Protein AF-A0A5T2EHE0-F1 (afdb_monomer)

InterPro domains:
  IPR045691 STM0557-like [PF19528] (2-125)

Structure (mmCIF, N/CA/C/O backbone):
data_AF-A0A5T2EHE0-F1
#
_entry.id   AF-A0A5T2EHE0-F1
#
loop_
_atom_site.group_PDB
_atom_site.id
_atom_site.type_symbol
_atom_site.label_atom_id
_atom_site.label_alt_id
_atom_site.label_comp_id
_atom_site.label_asym_id
_atom_site.label_entity_id
_atom_site.label_seq_id
_atom_site.pdbx_PDB_ins_code
_atom_site.Cartn_x
_atom_site.Cartn_y
_atom_site.Cartn_z
_atom_site.occupancy
_atom_site.B_iso_or_equiv
_atom_site.auth_seq_id
_atom_site.auth_comp_id
_atom_site.auth_asym_id
_atom_site.auth_atom_id
_atom_site.pdbx_PDB_model_num
ATOM 1 N N . ALA A 1 1 ? 3.185 -4.455 -37.796 1.00 46.34 1 ALA A N 1
ATOM 2 C CA . ALA A 1 1 ? 2.581 -5.291 -36.736 1.00 46.34 1 ALA A CA 1
ATOM 3 C C . ALA A 1 1 ? 1.446 -4.561 -36.009 1.00 46.34 1 ALA A C 1
ATOM 5 O O . ALA A 1 1 ? 0.313 -4.992 -36.141 1.00 46.34 1 ALA A O 1
ATOM 6 N N . ASN A 1 2 ? 1.686 -3.421 -35.344 1.00 46.16 2 ASN A N 1
ATOM 7 C CA . ASN A 1 2 ? 0.645 -2.728 -34.555 1.00 46.16 2 ASN A CA 1
ATOM 8 C C . ASN A 1 2 ? -0.491 -2.084 -35.378 1.00 46.16 2 ASN A C 1
ATOM 10 O O . ASN A 1 2 ? -1.584 -1.894 -34.863 1.00 46.16 2 ASN A O 1
ATOM 14 N N . VAL A 1 3 ? -0.269 -1.812 -36.670 1.00 50.06 3 VAL A N 1
ATOM 15 C CA . VAL A 1 3 ? -1.290 -1.248 -37.577 1.00 50.06 3 VAL A CA 1
ATOM 16 C C . VAL A 1 3 ? -2.452 -2.219 -37.831 1.00 50.06 3 VAL A C 1
ATOM 18 O O . VAL A 1 3 ? -3.579 -1.782 -38.019 1.00 50.06 3 VAL A O 1
ATOM 21 N N . ALA A 1 4 ? -2.218 -3.534 -37.755 1.00 50.25 4 ALA A N 1
ATOM 22 C CA . ALA A 1 4 ? -3.281 -4.535 -37.883 1.00 50.25 4 ALA A CA 1
ATOM 23 C C . ALA A 1 4 ? -4.256 -4.531 -36.686 1.00 50.25 4 ALA A C 1
ATOM 25 O O . ALA A 1 4 ? -5.361 -5.052 -36.792 1.00 50.25 4 ALA A O 1
ATOM 26 N N . PHE A 1 5 ? -3.866 -3.919 -35.561 1.00 49.03 5 PHE A N 1
ATOM 27 C CA . PHE A 1 5 ? -4.673 -3.837 -34.343 1.00 49.03 5 PHE A CA 1
ATOM 28 C C . PHE A 1 5 ? -5.465 -2.527 -34.213 1.00 49.03 5 PHE A C 1
ATOM 30 O O . PHE A 1 5 ? -6.273 -2.418 -33.298 1.00 49.03 5 PHE A O 1
ATOM 37 N N . LEU A 1 6 ? -5.314 -1.573 -35.147 1.00 49.72 6 LEU A N 1
ATOM 38 C CA . LEU A 1 6 ? -6.153 -0.360 -35.228 1.00 49.72 6 LEU A CA 1
ATOM 39 C C . LEU A 1 6 ? -7.649 -0.678 -35.395 1.00 49.72 6 LEU A C 1
ATOM 41 O O . LEU A 1 6 ? -8.488 0.146 -35.054 1.00 49.72 6 LEU A O 1
ATOM 45 N N . ALA A 1 7 ? -7.972 -1.869 -35.905 1.00 53.28 7 ALA A N 1
ATOM 46 C CA . ALA A 1 7 ? -9.338 -2.351 -36.090 1.00 53.28 7 ALA A CA 1
ATOM 47 C C . ALA A 1 7 ? -9.857 -3.221 -34.923 1.00 53.28 7 ALA A C 1
ATOM 49 O O . ALA A 1 7 ? -10.986 -3.703 -34.987 1.00 53.28 7 ALA A O 1
ATOM 50 N N . SER A 1 8 ? -9.055 -3.460 -33.875 1.00 43.88 8 SER A N 1
ATOM 51 C CA . SER A 1 8 ? -9.464 -4.290 -32.734 1.00 43.88 8 SER A CA 1
ATOM 52 C C . SER A 1 8 ? -10.085 -3.428 -31.628 1.00 43.88 8 SER A C 1
ATOM 54 O O . SER A 1 8 ? -9.428 -2.494 -31.167 1.00 43.88 8 SER A O 1
ATOM 56 N N . PRO A 1 9 ? -11.301 -3.743 -31.138 1.00 45.00 9 PRO A N 1
ATOM 57 C CA . PRO A 1 9 ? -11.987 -2.946 -30.116 1.00 45.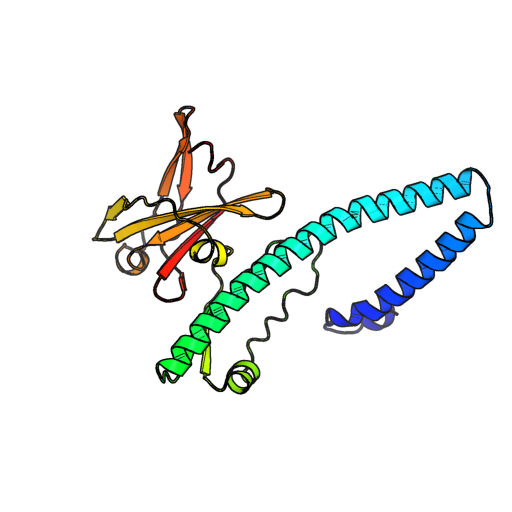00 9 PRO A CA 1
ATOM 58 C C . PRO A 1 9 ? -11.293 -2.958 -28.742 1.00 45.00 9 PRO A C 1
ATOM 60 O O . PRO A 1 9 ? -11.534 -2.072 -27.928 1.00 45.00 9 PRO A O 1
ATOM 63 N N . ALA A 1 10 ? -10.407 -3.923 -28.482 1.00 47.78 10 ALA A N 1
ATOM 64 C CA . ALA A 1 10 ? -9.516 -3.922 -27.327 1.00 47.78 10 ALA A CA 1
ATOM 65 C C . ALA A 1 10 ? -8.206 -4.644 -27.673 1.00 47.78 10 ALA A C 1
ATOM 67 O O . ALA A 1 10 ? -8.216 -5.673 -28.355 1.00 47.78 10 ALA A O 1
ATOM 68 N N . MET A 1 11 ? -7.072 -4.112 -27.213 1.00 52.66 11 MET A N 1
ATOM 69 C CA . MET A 1 11 ? -5.760 -4.737 -27.380 1.00 52.66 11 MET A CA 1
ATOM 70 C C . MET A 1 11 ? -5.285 -5.246 -26.013 1.00 52.66 11 MET A C 1
ATOM 72 O O . MET A 1 11 ? -5.068 -4.430 -25.116 1.00 52.66 11 MET A O 1
ATOM 76 N N . PRO A 1 12 ? -5.132 -6.567 -25.806 1.00 55.09 12 PRO A N 1
ATOM 77 C CA . PRO A 1 12 ? -4.588 -7.073 -24.554 1.00 55.09 12 PRO A CA 1
ATOM 78 C C . PRO A 1 12 ? -3.122 -6.645 -24.434 1.00 55.09 12 PRO A C 1
ATOM 80 O O . PRO A 1 12 ? -2.363 -6.765 -25.396 1.00 55.09 12 PRO A O 1
ATOM 83 N N . SER A 1 13 ? -2.690 -6.201 -23.251 1.00 54.53 13 SER A N 1
ATOM 84 C CA . SER A 1 13 ? -1.334 -5.669 -23.007 1.00 54.53 13 SER A CA 1
ATOM 85 C C . SER A 1 13 ? -0.209 -6.627 -23.434 1.00 54.53 13 SER A C 1
ATOM 87 O O . SER A 1 13 ? 0.886 -6.193 -23.785 1.00 54.53 13 SER A O 1
ATOM 89 N N . ARG A 1 14 ? -0.487 -7.939 -23.488 1.00 54.41 14 ARG A N 1
ATOM 90 C CA . ARG A 1 14 ? 0.440 -8.988 -23.954 1.00 54.41 14 ARG A CA 1
ATOM 91 C C . ARG A 1 14 ? 0.722 -8.951 -25.466 1.00 54.41 14 ARG A C 1
ATOM 93 O O . ARG A 1 14 ? 1.737 -9.489 -25.901 1.00 54.41 14 ARG A O 1
ATOM 100 N N . ALA A 1 15 ? -0.120 -8.298 -26.270 1.00 56.00 15 ALA A N 1
ATOM 101 C CA . ALA A 1 15 ? 0.077 -8.152 -27.716 1.00 56.00 15 ALA A CA 1
ATOM 102 C C . ALA A 1 15 ? 1.266 -7.234 -28.076 1.00 56.00 15 ALA A C 1
ATOM 104 O O . ALA A 1 15 ? 1.783 -7.295 -29.192 1.00 56.00 15 ALA A O 1
ATOM 105 N N . LEU A 1 16 ? 1.752 -6.424 -27.125 1.00 59.84 16 LEU A N 1
ATOM 106 C CA . LEU A 1 16 ? 2.915 -5.545 -27.302 1.00 59.84 16 LEU A CA 1
ATOM 107 C C . LEU A 1 16 ? 4.261 -6.293 -27.295 1.00 59.84 16 LEU A C 1
ATOM 109 O O . LEU A 1 16 ? 5.264 -5.736 -27.744 1.00 59.84 16 LEU A O 1
ATOM 113 N N . ASN A 1 17 ? 4.297 -7.563 -26.875 1.00 63.75 17 ASN A N 1
ATOM 114 C CA . ASN A 1 17 ? 5.528 -8.362 -26.847 1.00 63.75 17 ASN A CA 1
ATOM 115 C C . ASN A 1 17 ? 6.146 -8.548 -28.246 1.00 63.75 17 ASN A C 1
ATOM 117 O O . ASN A 1 17 ? 7.364 -8.513 -28.392 1.00 63.75 17 ASN A O 1
ATOM 121 N N . GLY A 1 18 ? 5.326 -8.667 -29.297 1.00 64.56 18 GLY A N 1
ATOM 122 C CA . GLY A 1 18 ? 5.831 -8.753 -30.673 1.00 64.56 18 GLY A CA 1
ATOM 123 C C . GLY A 1 18 ? 6.498 -7.455 -31.141 1.00 64.56 18 GLY A C 1
ATOM 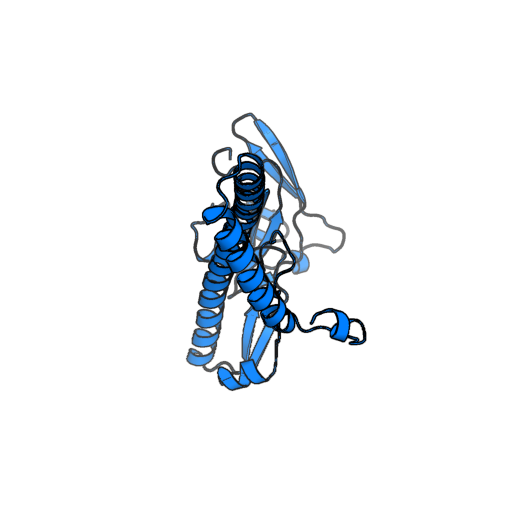124 O O . GLY A 1 18 ? 7.557 -7.484 -31.766 1.00 64.56 18 GLY A O 1
ATOM 125 N N . ALA A 1 19 ? 5.918 -6.303 -30.790 1.00 66.06 19 ALA A N 1
ATOM 126 C CA . ALA A 1 19 ? 6.502 -4.996 -31.087 1.00 66.06 19 ALA A CA 1
ATOM 127 C C . ALA A 1 19 ? 7.838 -4.791 -30.354 1.00 66.06 19 ALA A C 1
ATOM 129 O O . ALA A 1 19 ? 8.778 -4.262 -30.945 1.00 66.06 19 ALA A O 1
ATOM 130 N N . LEU A 1 20 ? 7.948 -5.278 -29.113 1.00 67.69 20 LEU A N 1
ATOM 131 C CA . LEU A 1 20 ? 9.197 -5.279 -28.351 1.00 67.69 20 LEU A CA 1
ATOM 132 C C . LEU A 1 20 ? 10.298 -6.079 -29.068 1.00 67.69 20 LEU A C 1
ATOM 134 O O . LEU A 1 20 ? 11.405 -5.572 -29.232 1.00 67.69 20 LEU A O 1
ATOM 138 N N . CYS A 1 21 ? 10.004 -7.293 -29.548 1.00 73.69 21 CYS A N 1
ATOM 139 C CA . CYS A 1 21 ? 10.980 -8.113 -30.276 1.00 73.69 21 CYS A CA 1
ATOM 140 C C . CYS A 1 21 ? 11.498 -7.418 -31.546 1.00 73.69 21 CYS A C 1
ATOM 142 O O . CYS A 1 21 ? 12.707 -7.376 -31.777 1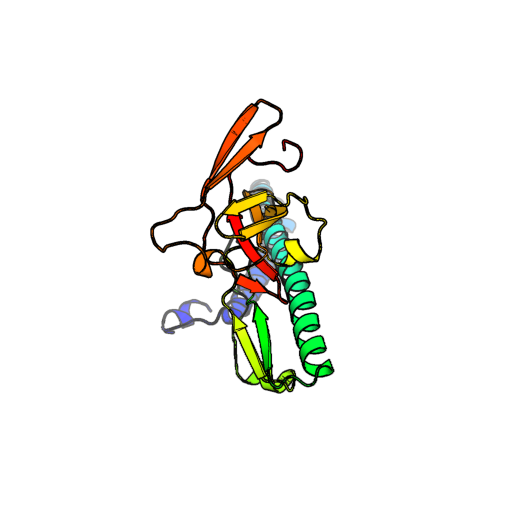.00 73.69 21 CYS A O 1
ATOM 144 N N . PHE A 1 22 ? 10.608 -6.818 -32.346 1.00 75.06 22 PHE A N 1
ATOM 145 C CA . PHE A 1 22 ? 11.011 -6.065 -33.540 1.00 75.06 22 PHE A CA 1
ATOM 146 C C . PHE A 1 22 ? 11.785 -4.785 -33.204 1.00 75.06 22 PHE A C 1
ATOM 148 O O . PHE A 1 22 ? 12.713 -4.426 -33.927 1.00 75.06 22 PHE A O 1
ATOM 155 N N . MET A 1 23 ? 11.457 -4.121 -32.094 1.00 77.25 23 MET A N 1
ATOM 156 C CA . MET A 1 23 ? 12.210 -2.966 -31.607 1.00 77.25 23 MET A CA 1
ATOM 157 C C . MET A 1 23 ? 13.636 -3.363 -31.201 1.00 77.25 23 MET A C 1
ATOM 159 O O . MET A 1 23 ? 14.582 -2.699 -31.612 1.00 77.25 23 MET A O 1
ATOM 163 N N . ILE A 1 24 ? 13.813 -4.463 -30.461 1.00 80.44 24 ILE A N 1
ATOM 164 C CA . ILE A 1 24 ? 15.141 -4.973 -30.078 1.00 80.44 24 ILE A CA 1
ATOM 165 C C . ILE A 1 24 ? 15.963 -5.338 -31.324 1.00 80.44 24 ILE A C 1
ATOM 167 O O . ILE A 1 24 ? 17.134 -4.972 -31.411 1.00 80.44 24 ILE A O 1
ATOM 171 N N . LEU A 1 25 ? 15.349 -5.988 -32.319 1.00 80.31 25 LEU A N 1
ATOM 172 C CA . LEU A 1 25 ? 15.990 -6.278 -33.609 1.00 80.31 25 LEU A CA 1
ATOM 173 C C . LEU A 1 25 ? 16.420 -4.998 -34.339 1.00 80.31 25 LEU A C 1
ATOM 175 O O . LEU A 1 25 ? 17.552 -4.902 -34.808 1.00 80.31 25 LEU A O 1
ATOM 179 N N . SER A 1 26 ? 15.552 -3.987 -34.391 1.00 79.38 26 SER A N 1
ATOM 180 C CA . SER A 1 26 ? 15.876 -2.693 -34.999 1.00 79.38 26 SER A CA 1
ATOM 181 C C . SER A 1 26 ? 17.029 -1.994 -34.275 1.00 79.38 26 SER A C 1
ATOM 183 O O . SER A 1 26 ? 17.926 -1.463 -34.927 1.00 79.38 26 SER A O 1
ATOM 185 N N . ILE A 1 27 ? 17.039 -2.014 -32.938 1.00 78.88 27 ILE A N 1
ATOM 186 C CA . ILE A 1 27 ? 18.132 -1.458 -32.128 1.00 78.88 27 ILE A CA 1
ATOM 187 C C . ILE A 1 27 ? 19.433 -2.217 -32.403 1.00 78.88 27 ILE A C 1
ATOM 189 O O . ILE A 1 27 ? 20.475 -1.586 -32.537 1.00 78.88 27 ILE A O 1
ATOM 193 N N . SER A 1 28 ? 19.386 -3.542 -32.557 1.00 81.62 28 SER A N 1
ATOM 194 C CA . SER A 1 28 ? 20.560 -4.359 -32.887 1.00 81.62 28 SER A CA 1
ATOM 195 C C . SER A 1 28 ? 21.184 -3.971 -34.235 1.00 81.62 28 SER A C 1
ATOM 197 O O . SER A 1 28 ? 22.399 -3.784 -34.316 1.00 81.62 28 SER A O 1
ATOM 199 N N . PHE A 1 29 ? 20.373 -3.750 -35.276 1.00 79.12 29 PHE A N 1
ATOM 200 C CA . PHE A 1 29 ? 20.876 -3.291 -36.578 1.00 79.12 29 PHE A CA 1
ATOM 201 C C . PHE A 1 29 ? 21.432 -1.863 -36.531 1.00 79.12 29 PHE A C 1
ATOM 203 O O . PHE A 1 29 ? 22.478 -1.591 -37.123 1.00 79.12 29 PHE A O 1
ATOM 210 N N . VAL A 1 30 ? 20.777 -0.956 -35.798 1.00 76.25 30 VAL A N 1
ATOM 211 C CA . VAL A 1 30 ? 21.270 0.417 -35.595 1.00 76.25 30 VAL A CA 1
ATOM 212 C C . VAL A 1 30 ? 22.587 0.409 -34.818 1.00 76.25 30 VAL A C 1
ATOM 214 O O . VAL A 1 30 ? 23.531 1.094 -35.209 1.00 76.25 30 VAL A O 1
ATOM 217 N N . ALA A 1 31 ? 22.689 -0.415 -33.774 1.00 74.25 31 ALA A N 1
ATOM 218 C CA . ALA A 1 31 ? 23.915 -0.622 -33.016 1.00 74.25 31 ALA A CA 1
ATOM 219 C C . ALA A 1 31 ? 25.043 -1.119 -33.928 1.00 74.25 31 ALA A C 1
ATOM 221 O O . ALA A 1 31 ? 26.112 -0.515 -33.976 1.00 74.25 31 ALA A O 1
ATOM 222 N N . HIS A 1 32 ? 24.786 -2.167 -34.713 1.00 77.94 32 HIS A N 1
ATOM 223 C CA . HIS A 1 32 ? 25.757 -2.723 -35.652 1.00 77.94 32 HIS A CA 1
ATOM 224 C C . HIS A 1 32 ? 26.226 -1.690 -36.689 1.00 77.94 32 HIS A C 1
ATOM 226 O O . HIS A 1 32 ? 27.425 -1.555 -36.937 1.00 77.94 32 HIS A O 1
ATOM 232 N N . SER A 1 33 ? 25.305 -0.905 -37.257 1.00 69.31 33 SER A N 1
ATOM 233 C CA . SER A 1 33 ? 25.649 0.164 -38.202 1.00 69.31 33 SER A CA 1
ATOM 234 C C . SER A 1 33 ? 26.467 1.288 -37.555 1.00 69.31 33 SER A C 1
ATOM 236 O O . SER A 1 33 ? 27.316 1.883 -38.222 1.00 69.31 33 SER A O 1
ATOM 238 N N . ALA A 1 34 ? 26.232 1.593 -36.276 1.00 65.94 34 ALA A N 1
ATOM 239 C CA . ALA A 1 34 ? 26.984 2.610 -35.546 1.00 65.94 34 ALA A CA 1
ATOM 240 C C . ALA A 1 34 ? 28.432 2.173 -35.262 1.00 65.94 34 ALA A C 1
ATOM 242 O O . ALA A 1 34 ? 29.344 2.990 -35.379 1.00 65.94 34 ALA A O 1
ATOM 243 N N . PHE A 1 35 ? 28.656 0.889 -34.957 1.00 69.00 35 PHE A N 1
ATOM 244 C CA . PHE A 1 35 ? 29.991 0.336 -34.683 1.00 69.00 35 PHE A CA 1
ATOM 245 C C . PHE A 1 35 ? 30.820 0.036 -35.941 1.00 69.00 35 PHE A C 1
ATOM 247 O O . PHE A 1 35 ? 32.038 -0.079 -35.851 1.00 69.00 35 PHE A O 1
ATOM 254 N N . THR A 1 36 ? 30.190 -0.091 -37.110 1.00 71.00 36 THR A N 1
ATOM 255 C CA . THR A 1 36 ? 30.881 -0.424 -38.371 1.00 71.00 36 THR A CA 1
ATOM 256 C C . THR A 1 36 ? 31.238 0.800 -39.217 1.00 71.00 36 THR A C 1
ATOM 258 O O . THR A 1 36 ? 32.195 0.749 -39.988 1.00 71.00 36 THR A O 1
ATOM 261 N N . LYS A 1 37 ? 30.523 1.927 -39.070 1.00 64.94 37 LYS A N 1
ATOM 262 C CA . LYS A 1 37 ? 30.827 3.194 -39.758 1.00 64.94 37 LYS A CA 1
ATOM 263 C C . LYS A 1 37 ? 31.265 4.271 -38.760 1.00 64.94 37 LYS A C 1
ATOM 265 O O . LYS A 1 37 ? 30.441 5.015 -38.228 1.00 64.94 37 LYS A O 1
ATOM 270 N N . PHE A 1 38 ? 32.579 4.406 -38.566 1.00 62.78 38 PHE A N 1
ATOM 271 C CA . PHE A 1 38 ? 33.202 5.419 -37.700 1.00 62.78 38 PHE A CA 1
ATOM 272 C C . PHE A 1 38 ? 33.226 6.820 -38.338 1.00 62.78 38 PHE A C 1
ATOM 274 O O . PHE A 1 38 ? 34.283 7.390 -38.598 1.00 62.78 38 PHE A O 1
ATOM 281 N N . ASN A 1 39 ? 32.053 7.403 -38.593 1.00 74.19 39 ASN A N 1
ATOM 282 C CA . ASN A 1 39 ? 31.940 8.841 -38.851 1.00 74.19 39 ASN A CA 1
ATOM 283 C C . ASN A 1 39 ? 31.495 9.557 -37.566 1.00 74.19 39 ASN A C 1
ATOM 285 O O . ASN A 1 39 ? 30.621 9.059 -36.855 1.00 74.19 39 ASN A O 1
ATOM 289 N N . LYS A 1 40 ? 32.045 10.747 -37.290 1.00 73.44 40 LYS A N 1
ATOM 290 C CA . LYS A 1 40 ? 31.731 11.566 -36.105 1.00 73.44 40 LYS A CA 1
ATOM 291 C C . LYS A 1 40 ? 30.218 11.730 -35.903 1.00 73.44 40 LYS A C 1
ATOM 293 O O . LYS A 1 40 ? 29.732 11.531 -34.798 1.00 73.44 40 LYS A O 1
ATOM 298 N N . ALA A 1 41 ? 29.463 11.996 -36.972 1.00 75.12 41 ALA A N 1
ATOM 299 C CA . ALA A 1 41 ? 28.004 12.148 -36.910 1.00 75.12 41 ALA A CA 1
ATOM 300 C C . ALA A 1 41 ? 27.260 10.871 -36.452 1.00 75.12 41 ALA A C 1
ATOM 302 O O . ALA A 1 41 ? 26.302 10.960 -35.690 1.00 75.12 41 ALA A O 1
ATOM 303 N N . SER A 1 42 ? 27.726 9.687 -36.868 1.00 71.31 42 SER A N 1
ATOM 304 C CA . SER A 1 42 ? 27.159 8.385 -36.468 1.00 71.31 42 SER A CA 1
ATOM 305 C C . SER A 1 42 ? 27.413 8.092 -34.985 1.00 71.31 42 SER A C 1
ATOM 307 O O . SER A 1 42 ? 26.533 7.620 -34.262 1.00 71.31 42 SER A O 1
ATOM 309 N N . ILE A 1 43 ? 28.604 8.451 -34.499 1.00 77.56 43 ILE A N 1
ATOM 310 C CA . ILE A 1 43 ? 28.964 8.319 -33.084 1.00 77.56 43 ILE A CA 1
ATOM 311 C C . ILE A 1 43 ? 28.082 9.238 -32.229 1.00 77.56 43 ILE A C 1
ATOM 313 O O . ILE A 1 43 ? 27.491 8.774 -31.261 1.00 77.56 43 ILE A O 1
ATOM 317 N N . TYR A 1 44 ? 27.913 10.510 -32.603 1.00 80.81 44 TYR A N 1
ATOM 318 C CA . TYR A 1 44 ? 27.044 11.415 -31.842 1.00 80.81 44 TYR A CA 1
ATOM 319 C C . TYR A 1 44 ? 25.586 10.944 -31.811 1.00 80.81 44 TYR A C 1
ATOM 321 O O . TYR A 1 44 ? 24.988 10.932 -30.740 1.00 80.81 44 TYR A O 1
ATOM 329 N N . LEU A 1 45 ? 25.030 10.508 -32.948 1.00 79.50 45 LEU A N 1
ATOM 330 C CA . LEU A 1 45 ? 23.647 10.023 -33.025 1.00 79.50 45 LEU A CA 1
ATOM 331 C C . LEU A 1 45 ? 23.421 8.749 -32.196 1.00 79.50 45 LEU A C 1
ATOM 333 O O . LEU A 1 45 ? 22.395 8.605 -31.531 1.00 79.50 45 LEU A O 1
ATOM 337 N N . SER A 1 46 ? 24.371 7.814 -32.227 1.00 75.75 46 SER A N 1
ATOM 338 C CA . SER A 1 46 ? 24.280 6.598 -31.414 1.00 75.75 46 SER A CA 1
ATOM 339 C C . SER A 1 46 ? 24.371 6.920 -29.924 1.00 75.75 46 SER A C 1
ATOM 341 O O . SER A 1 46 ? 23.507 6.490 -29.162 1.00 75.75 46 SER A O 1
ATOM 343 N N . VAL A 1 47 ? 25.337 7.746 -29.509 1.00 82.56 47 VAL A N 1
ATOM 344 C CA . VAL A 1 47 ? 25.494 8.167 -28.109 1.00 82.56 47 VAL A CA 1
ATOM 345 C C . VAL A 1 47 ? 24.243 8.877 -27.592 1.00 82.56 47 VAL A C 1
ATOM 347 O O . VAL A 1 47 ? 23.780 8.542 -26.503 1.00 82.56 47 VAL A O 1
ATOM 350 N N . THR A 1 48 ? 23.649 9.803 -28.353 1.00 81.56 48 THR A N 1
ATOM 351 C CA . THR A 1 48 ? 22.417 10.487 -27.924 1.00 81.56 48 THR A CA 1
ATOM 352 C C . THR A 1 48 ? 21.237 9.526 -27.818 1.00 81.56 48 THR A C 1
ATOM 354 O O . THR A 1 48 ? 20.509 9.571 -26.828 1.00 81.56 48 THR A O 1
ATOM 357 N N . THR A 1 49 ? 21.081 8.606 -28.773 1.00 79.00 49 THR A N 1
ATOM 358 C CA . THR A 1 49 ? 20.010 7.596 -28.751 1.00 79.00 49 THR A CA 1
ATOM 359 C C . THR A 1 49 ? 20.137 6.676 -27.536 1.00 79.00 49 THR A C 1
ATOM 361 O O . THR A 1 49 ? 19.154 6.447 -26.830 1.00 79.00 49 THR A O 1
ATOM 364 N N . TYR A 1 50 ? 21.348 6.193 -27.238 1.00 80.31 50 TYR A N 1
ATOM 365 C CA . TYR A 1 50 ? 21.592 5.388 -26.042 1.00 80.31 50 TYR A CA 1
ATOM 366 C C . TYR A 1 50 ? 21.365 6.189 -24.765 1.00 80.31 50 TYR A C 1
ATOM 368 O O . TYR A 1 50 ? 20.701 5.692 -23.861 1.00 80.31 50 TYR A O 1
ATOM 376 N N . ALA A 1 51 ? 21.853 7.429 -24.686 1.00 84.69 51 ALA A N 1
ATOM 377 C CA . ALA A 1 51 ? 21.643 8.278 -23.519 1.00 84.69 51 ALA A CA 1
ATOM 378 C C . ALA A 1 51 ? 20.147 8.491 -23.239 1.00 84.69 51 ALA A C 1
ATOM 380 O O . ALA A 1 51 ? 19.716 8.330 -22.100 1.00 84.69 51 ALA A O 1
ATOM 381 N N . MET A 1 52 ? 19.339 8.769 -24.267 1.00 79.38 52 MET A N 1
ATOM 382 C CA . MET A 1 52 ? 17.885 8.900 -24.120 1.00 79.38 52 ME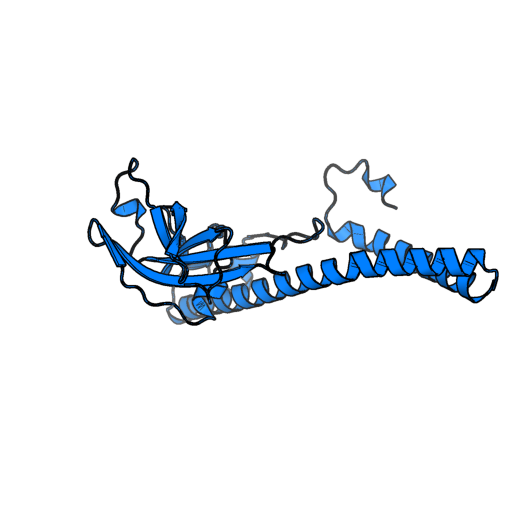T A CA 1
ATOM 383 C C . MET A 1 52 ? 17.231 7.580 -23.694 1.00 79.38 52 MET A C 1
ATOM 385 O O . M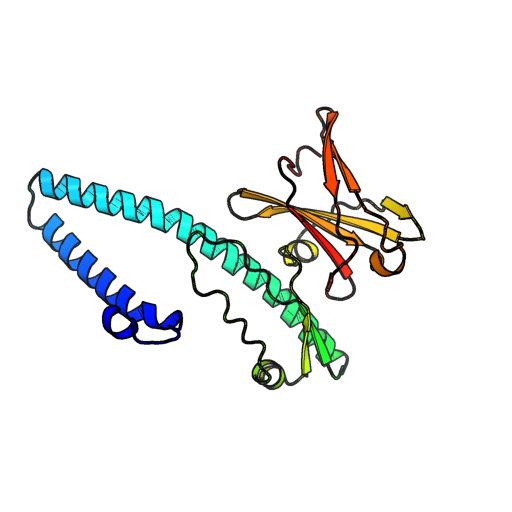ET A 1 52 ? 16.386 7.579 -22.799 1.00 79.38 52 MET A O 1
ATOM 389 N N . ALA A 1 53 ? 17.650 6.453 -24.279 1.00 79.88 53 ALA A N 1
ATOM 390 C CA . ALA A 1 53 ? 17.148 5.136 -23.899 1.00 79.88 53 ALA A CA 1
ATOM 391 C C . ALA A 1 53 ? 17.470 4.806 -22.432 1.00 79.88 53 ALA A C 1
ATOM 393 O O . ALA A 1 53 ? 16.582 4.380 -21.698 1.00 79.88 53 ALA A O 1
ATOM 394 N N . PHE A 1 54 ? 18.698 5.059 -21.973 1.00 80.81 54 PHE A N 1
ATOM 395 C CA . PHE A 1 54 ? 19.099 4.835 -20.582 1.00 80.81 54 PHE A CA 1
ATOM 396 C C . PHE A 1 54 ? 18.378 5.776 -19.612 1.00 80.81 54 PHE A C 1
ATOM 398 O O . PHE A 1 54 ? 17.855 5.312 -18.599 1.00 80.81 54 PHE A O 1
ATOM 405 N N . LEU A 1 55 ? 18.293 7.072 -19.932 1.00 82.81 55 LEU A N 1
ATOM 406 C CA . LEU A 1 55 ? 17.611 8.065 -19.096 1.00 82.81 55 LEU A CA 1
ATOM 407 C C . LEU A 1 55 ? 16.119 7.771 -18.933 1.00 82.81 55 LEU A C 1
ATOM 409 O O . LEU A 1 55 ? 15.561 8.075 -17.885 1.00 82.81 55 LEU A O 1
ATOM 413 N N . TYR A 1 56 ? 15.477 7.167 -19.933 1.00 79.19 56 TYR A N 1
ATOM 414 C CA . TYR A 1 56 ? 14.084 6.746 -19.827 1.00 79.19 56 TYR A CA 1
ATOM 415 C C . TYR A 1 56 ? 13.937 5.383 -19.137 1.00 79.19 56 TYR A C 1
ATOM 417 O O . TYR A 1 56 ? 13.124 5.223 -18.225 1.00 79.19 56 TYR A O 1
ATOM 425 N N . PHE A 1 57 ? 14.725 4.386 -19.547 1.00 78.81 57 PHE A N 1
ATOM 426 C CA . PHE A 1 57 ? 14.538 3.001 -19.120 1.00 78.81 57 PHE A CA 1
ATOM 427 C C . PHE A 1 57 ? 14.941 2.765 -17.663 1.00 78.81 57 PHE A C 1
ATOM 429 O O . PHE A 1 57 ? 14.243 2.047 -16.953 1.00 78.81 57 PHE A O 1
ATOM 436 N N . ILE A 1 58 ? 16.022 3.391 -17.185 1.00 82.75 58 ILE A N 1
ATOM 437 C CA . ILE A 1 58 ? 16.503 3.211 -15.807 1.00 82.75 58 ILE A CA 1
ATOM 438 C C . ILE A 1 58 ? 15.452 3.640 -14.765 1.00 82.75 58 ILE A C 1
ATOM 440 O O . ILE A 1 58 ? 15.057 2.792 -13.962 1.00 82.75 58 ILE A O 1
ATOM 444 N N . PRO A 1 59 ? 14.949 4.894 -14.743 1.00 82.06 59 PRO A N 1
ATOM 445 C CA . PRO A 1 59 ? 13.953 5.296 -13.746 1.00 82.06 59 PRO A CA 1
ATOM 446 C C . PRO A 1 59 ? 12.653 4.502 -13.898 1.00 82.06 59 PRO A C 1
ATOM 448 O O . PRO A 1 59 ? 12.041 4.105 -12.909 1.00 82.06 59 PRO A O 1
ATOM 451 N N . SER A 1 60 ? 12.270 4.200 -15.137 1.00 81.50 60 SER A N 1
ATOM 452 C CA . SER A 1 60 ? 11.103 3.385 -15.464 1.00 81.50 60 SER A CA 1
ATOM 453 C C . SER A 1 60 ? 11.179 1.981 -14.854 1.00 81.50 60 SER A C 1
ATOM 455 O O . SER A 1 60 ? 10.251 1.545 -14.166 1.00 81.50 60 SER A O 1
ATOM 457 N N . TYR A 1 61 ? 12.323 1.313 -15.003 1.00 81.25 61 TYR A N 1
ATOM 458 C CA . TYR A 1 61 ? 12.569 -0.002 -14.427 1.00 81.25 61 TYR A CA 1
ATOM 459 C C . TYR A 1 61 ? 12.641 0.037 -12.897 1.00 81.25 61 TYR A C 1
ATOM 461 O O . TYR A 1 61 ? 12.080 -0.837 -12.239 1.00 81.25 61 TYR A O 1
ATOM 469 N N . ILE A 1 62 ? 13.265 1.065 -12.309 1.00 82.94 62 ILE A N 1
ATOM 470 C CA . ILE A 1 62 ? 13.324 1.242 -10.847 1.00 82.94 62 ILE A CA 1
ATOM 471 C C . ILE A 1 62 ? 11.912 1.353 -10.252 1.00 82.94 62 ILE A C 1
ATOM 473 O O . ILE A 1 62 ? 11.607 0.696 -9.252 1.00 82.94 62 ILE A O 1
ATOM 477 N N . LEU A 1 63 ? 11.035 2.150 -10.868 1.00 83.19 63 LEU A N 1
ATOM 478 C CA . LEU A 1 63 ? 9.651 2.321 -10.415 1.00 83.19 63 LEU A CA 1
ATOM 479 C C . LEU A 1 63 ? 8.839 1.033 -10.560 1.00 83.19 63 LEU A C 1
ATOM 481 O O . LEU A 1 63 ? 8.102 0.662 -9.642 1.00 83.19 63 LEU A O 1
ATOM 485 N N . TYR A 1 64 ? 9.005 0.318 -11.674 1.00 82.94 64 TYR A N 1
ATOM 486 C CA . TYR A 1 64 ? 8.356 -0.973 -11.881 1.00 82.94 64 TYR A CA 1
ATOM 487 C C . TYR A 1 64 ? 8.827 -2.010 -10.855 1.00 82.94 64 TYR A C 1
ATOM 489 O O . TYR A 1 64 ? 8.008 -2.615 -10.168 1.00 82.94 64 TYR A O 1
ATOM 497 N N . TYR A 1 65 ? 10.140 -2.151 -10.664 1.00 82.31 65 TYR A N 1
ATOM 498 C CA . TYR A 1 65 ? 10.720 -3.058 -9.677 1.00 82.31 65 TYR A CA 1
ATOM 499 C C . TYR A 1 65 ? 10.234 -2.754 -8.251 1.00 82.31 65 TYR A C 1
ATOM 501 O O . TYR A 1 65 ? 9.857 -3.663 -7.510 1.00 82.31 65 TYR A O 1
ATOM 509 N N . SER A 1 66 ? 10.172 -1.473 -7.871 1.00 84.19 66 SER A N 1
ATOM 510 C CA . SER A 1 66 ? 9.613 -1.044 -6.583 1.00 84.19 66 SER A CA 1
ATOM 511 C C . SER A 1 66 ? 8.146 -1.463 -6.419 1.00 84.19 66 SER A C 1
ATOM 513 O O . SER A 1 66 ? 7.753 -1.928 -5.346 1.00 84.19 66 SER A O 1
ATOM 515 N N . SER A 1 67 ? 7.360 -1.352 -7.491 1.00 83.69 67 SER A N 1
ATOM 516 C CA . SER A 1 67 ? 5.945 -1.734 -7.520 1.00 83.69 67 SER A CA 1
ATOM 517 C C . SER A 1 67 ? 5.772 -3.248 -7.380 1.00 83.69 67 SER A C 1
ATOM 519 O O . SER A 1 67 ? 5.010 -3.696 -6.528 1.00 83.69 67 SER A O 1
ATOM 521 N N . ILE A 1 68 ? 6.561 -4.048 -8.107 1.00 83.75 68 ILE A N 1
ATOM 522 C CA . ILE A 1 68 ? 6.571 -5.514 -7.978 1.00 83.75 68 ILE A CA 1
ATOM 523 C C . ILE A 1 68 ? 6.985 -5.957 -6.572 1.00 83.75 68 ILE A C 1
ATOM 525 O O . ILE A 1 68 ? 6.367 -6.855 -6.002 1.00 83.75 68 ILE A O 1
ATOM 529 N N . LYS A 1 69 ? 7.980 -5.304 -5.962 1.00 85.69 69 LYS A N 1
ATOM 530 C CA . LYS A 1 69 ? 8.376 -5.597 -4.577 1.00 85.69 69 LYS A CA 1
ATOM 531 C C . LYS A 1 69 ? 7.235 -5.330 -3.587 1.00 85.69 69 LYS A C 1
ATOM 533 O O . LYS A 1 69 ? 7.036 -6.120 -2.667 1.00 85.69 69 LYS A O 1
ATOM 538 N N . SER A 1 70 ? 6.492 -4.237 -3.771 1.00 87.06 70 SER A N 1
ATOM 539 C CA . SER A 1 70 ? 5.298 -3.930 -2.970 1.00 87.06 70 SER A CA 1
ATOM 540 C C . SER A 1 70 ? 4.216 -5.001 -3.146 1.00 87.06 70 SER A C 1
ATOM 542 O O . SER A 1 70 ? 3.707 -5.523 -2.158 1.00 87.06 70 SER A O 1
ATOM 544 N N . ILE A 1 71 ? 3.932 -5.407 -4.386 1.00 86.88 71 ILE A N 1
ATOM 545 C CA . ILE A 1 71 ? 2.963 -6.471 -4.691 1.00 86.88 71 ILE A CA 1
ATOM 546 C C . ILE A 1 71 ? 3.369 -7.797 -4.058 1.00 86.88 71 ILE A C 1
ATOM 548 O O . ILE A 1 71 ? 2.530 -8.472 -3.475 1.00 86.88 71 ILE A O 1
ATOM 552 N N . SER A 1 72 ? 4.647 -8.169 -4.123 1.00 87.25 72 SER A N 1
ATOM 553 C CA . SER A 1 72 ? 5.144 -9.398 -3.499 1.00 87.25 72 SER A CA 1
ATOM 554 C C . SER A 1 72 ? 4.878 -9.407 -1.989 1.00 87.25 72 SER A C 1
ATOM 556 O O . SER A 1 72 ? 4.405 -10.408 -1.461 1.00 87.25 72 SER A O 1
ATOM 558 N N . LYS A 1 73 ? 5.069 -8.271 -1.307 1.00 90.94 73 LYS A N 1
ATOM 559 C CA . LYS A 1 73 ? 4.738 -8.129 0.120 1.00 90.94 73 LYS A CA 1
ATOM 560 C C . LYS A 1 73 ? 3.242 -8.122 0.410 1.00 90.94 73 LYS A C 1
ATOM 562 O O . LYS A 1 73 ? 2.814 -8.652 1.428 1.00 90.94 73 LYS A O 1
ATOM 567 N N . GLN A 1 74 ? 2.439 -7.555 -0.480 1.00 91.06 74 GLN A N 1
ATOM 568 C CA . GLN A 1 74 ? 0.981 -7.655 -0.415 1.00 91.06 74 GLN A CA 1
ATOM 569 C C . GLN A 1 74 ? 0.488 -9.094 -0.655 1.00 91.06 74 GLN A C 1
ATOM 571 O O . GLN A 1 74 ? -0.488 -9.505 -0.030 1.00 91.06 74 GLN A O 1
ATOM 576 N N . THR A 1 75 ? 1.180 -9.856 -1.509 1.00 90.44 75 THR A N 1
ATOM 577 C CA . THR A 1 75 ? 0.895 -11.268 -1.817 1.00 90.44 75 THR A CA 1
ATOM 578 C C . THR A 1 75 ? 1.155 -12.135 -0.595 1.00 90.44 75 THR A C 1
ATOM 580 O O . THR A 1 75 ? 0.271 -12.876 -0.203 1.00 90.44 75 THR A O 1
ATOM 583 N N . GLU A 1 76 ? 2.307 -11.970 0.062 1.00 92.38 76 GLU A N 1
ATOM 584 C CA . GLU A 1 76 ? 2.651 -12.671 1.310 1.00 92.38 76 GLU A CA 1
ATOM 585 C C . GLU A 1 76 ? 1.538 -12.534 2.364 1.00 92.38 76 GLU A C 1
ATOM 587 O O . GLU A 1 76 ? 1.058 -13.527 2.896 1.00 92.38 76 GLU A O 1
ATOM 592 N N . ILE A 1 77 ? 1.020 -11.317 2.568 1.00 93.25 77 ILE A N 1
ATOM 593 C CA . ILE A 1 77 ? -0.093 -11.067 3.499 1.00 93.25 77 ILE A CA 1
ATOM 594 C C . ILE A 1 77 ? -1.386 -11.761 3.046 1.00 93.25 77 ILE A C 1
ATOM 596 O O . ILE A 1 77 ? -2.132 -12.278 3.872 1.00 93.25 77 ILE A O 1
ATOM 600 N N . ARG A 1 78 ? -1.686 -11.757 1.742 1.00 92.12 78 ARG A N 1
ATOM 601 C CA . ARG A 1 78 ? -2.883 -12.422 1.203 1.00 92.12 78 ARG A CA 1
ATOM 602 C C . ARG A 1 78 ? -2.805 -13.935 1.387 1.00 92.12 78 ARG A C 1
ATOM 604 O O . ARG A 1 78 ? -3.791 -14.519 1.823 1.00 92.12 78 ARG A O 1
ATOM 611 N N . GLU A 1 79 ? -1.655 -14.535 1.097 1.00 93.00 79 GLU A N 1
ATOM 612 C CA . GLU A 1 79 ? -1.400 -15.963 1.318 1.00 93.00 79 GLU A CA 1
ATOM 613 C C . GLU A 1 79 ? -1.583 -16.325 2.791 1.00 93.00 79 GLU A C 1
ATOM 615 O O . GLU A 1 79 ? -2.339 -17.235 3.114 1.00 93.00 79 GLU A O 1
ATOM 620 N N . GLU A 1 80 ? -1.010 -15.538 3.704 1.00 94.56 80 GLU A N 1
ATOM 621 C CA . GLU A 1 80 ? -1.182 -15.756 5.139 1.00 94.56 80 GLU A CA 1
ATOM 622 C C . GLU A 1 80 ? -2.651 -15.700 5.595 1.00 94.56 80 GLU A C 1
ATOM 624 O O . GLU A 1 80 ? -3.071 -16.497 6.439 1.00 94.56 80 GLU A O 1
ATOM 629 N N . ILE A 1 81 ? -3.448 -14.770 5.055 1.00 94.12 81 ILE A N 1
ATOM 630 C CA . ILE A 1 81 ? -4.887 -14.681 5.349 1.00 94.12 81 ILE A CA 1
ATOM 631 C C . ILE A 1 81 ? -5.609 -15.942 4.855 1.00 94.12 81 ILE A C 1
ATOM 633 O O . ILE A 1 81 ? -6.432 -16.504 5.581 1.00 94.12 81 ILE A O 1
ATOM 637 N N . ILE A 1 82 ? -5.299 -16.396 3.638 1.00 93.75 82 ILE A N 1
ATOM 638 C CA . ILE A 1 82 ? -5.899 -17.591 3.031 1.00 93.75 82 ILE A CA 1
ATOM 639 C C . ILE A 1 82 ? -5.535 -18.841 3.837 1.00 93.75 82 ILE A C 1
ATOM 641 O O . ILE A 1 82 ? -6.414 -19.638 4.170 1.00 93.75 82 ILE A O 1
ATOM 645 N N . ASP A 1 83 ? -4.263 -19.002 4.191 1.00 94.69 83 ASP A N 1
ATOM 646 C CA . ASP A 1 83 ? -3.776 -20.154 4.945 1.00 94.69 83 ASP A CA 1
ATOM 647 C C . ASP A 1 83 ? -4.385 -20.209 6.348 1.00 94.69 83 ASP A C 1
ATOM 649 O O . ASP A 1 83 ? -4.825 -21.275 6.790 1.00 94.69 83 ASP A O 1
ATOM 653 N N . ARG A 1 84 ? -4.515 -19.062 7.031 1.00 95.00 84 ARG A N 1
ATOM 654 C CA . ARG A 1 84 ? -5.234 -18.988 8.313 1.00 95.00 84 ARG A CA 1
ATOM 655 C C . ARG A 1 84 ? -6.707 -19.351 8.169 1.00 95.00 84 ARG A C 1
ATOM 657 O O . ARG A 1 84 ? -7.225 -20.082 9.013 1.00 95.00 84 ARG A O 1
ATOM 664 N N . ALA A 1 85 ? -7.382 -18.871 7.126 1.00 93.88 85 ALA A N 1
ATOM 665 C CA . ALA A 1 85 ? -8.788 -19.190 6.890 1.00 93.88 85 ALA A CA 1
ATOM 666 C C . ALA A 1 85 ? -8.994 -20.698 6.680 1.00 93.88 85 ALA A C 1
ATOM 668 O O . ALA A 1 85 ? -9.856 -21.303 7.321 1.00 93.88 85 ALA A O 1
ATOM 669 N N . LYS A 1 86 ? -8.129 -21.330 5.878 1.00 94.25 86 LYS A N 1
ATOM 670 C CA . LYS A 1 86 ? -8.119 -22.786 5.672 1.00 94.25 86 LYS A CA 1
ATOM 671 C C . LYS A 1 86 ? -7.841 -23.556 6.956 1.00 94.25 86 LYS A C 1
ATOM 673 O O . LYS A 1 86 ? -8.565 -24.496 7.277 1.00 94.25 86 LYS A O 1
ATOM 678 N N . HIS A 1 87 ? -6.814 -23.156 7.705 1.00 94.75 87 HIS A N 1
ATOM 679 C CA . HIS A 1 87 ? -6.458 -23.793 8.971 1.00 94.75 87 HIS A CA 1
ATOM 680 C C . HIS A 1 87 ? -7.617 -23.733 9.978 1.00 94.75 87 HIS A C 1
ATOM 682 O O . HIS A 1 87 ? -7.917 -24.715 10.657 1.00 94.75 87 HIS A O 1
ATOM 688 N N . ASN A 1 88 ? -8.321 -22.602 10.020 1.00 94.38 88 ASN A N 1
ATOM 689 C CA . ASN A 1 88 ? -9.482 -22.392 10.880 1.00 94.38 88 ASN A CA 1
ATOM 690 C C . ASN A 1 88 ? -10.782 -22.992 10.317 1.00 94.38 88 ASN A C 1
ATOM 692 O O . ASN A 1 88 ? -11.837 -22.797 10.919 1.00 94.38 88 ASN A O 1
ATOM 696 N N . LYS A 1 89 ? -10.716 -23.723 9.194 1.00 92.69 89 LYS A N 1
ATOM 697 C CA . LYS A 1 89 ? -11.860 -24.345 8.507 1.00 92.69 89 LYS A CA 1
ATOM 698 C C . LYS A 1 89 ? -12.981 -23.350 8.193 1.00 92.69 89 LYS A C 1
ATOM 700 O O . LYS A 1 89 ? -14.157 -23.666 8.343 1.00 92.69 89 LYS A O 1
ATOM 705 N N . GLN A 1 90 ? -12.609 -22.136 7.805 1.00 92.31 90 GLN A N 1
ATOM 706 C CA . GLN A 1 90 ? -13.557 -21.138 7.327 1.00 92.31 90 GLN A CA 1
ATOM 707 C C . GLN A 1 90 ? -13.977 -21.475 5.894 1.00 92.31 90 GLN A C 1
ATOM 709 O O . GLN A 1 90 ? -13.154 -21.916 5.094 1.00 92.31 90 GLN A O 1
ATOM 714 N N . ASP A 1 91 ? -15.241 -21.218 5.559 1.00 90.50 91 ASP A N 1
ATOM 715 C CA . ASP A 1 91 ? -15.764 -21.461 4.207 1.00 90.50 91 ASP A CA 1
ATOM 716 C C . ASP A 1 91 ? -15.245 -20.436 3.182 1.00 90.50 91 ASP A C 1
ATOM 718 O O . ASP A 1 91 ? -15.177 -20.713 1.984 1.00 90.50 91 ASP A O 1
ATOM 722 N N . GLN A 1 92 ? -14.864 -19.245 3.657 1.00 92.25 92 GLN A N 1
ATOM 723 C CA . GLN A 1 92 ? -14.441 -18.116 2.834 1.00 92.25 92 GLN A CA 1
ATOM 724 C C . GLN A 1 92 ? -13.248 -17.388 3.464 1.00 92.25 92 GLN A C 1
ATOM 726 O O . GLN A 1 92 ? -13.221 -17.160 4.675 1.00 92.25 92 GLN A O 1
ATOM 731 N N . ALA A 1 93 ? -12.303 -16.948 2.630 1.00 91.88 93 ALA A N 1
ATOM 732 C CA . ALA A 1 93 ? -11.252 -16.008 3.007 1.00 91.88 93 ALA A CA 1
ATOM 733 C C . ALA A 1 93 ? -11.515 -14.630 2.382 1.00 91.88 93 ALA A C 1
ATOM 735 O O . ALA A 1 93 ? -11.740 -14.504 1.176 1.00 91.88 93 ALA A O 1
ATOM 736 N N . ILE A 1 94 ? -11.469 -13.580 3.206 1.00 91.62 94 ILE A N 1
ATOM 737 C CA . ILE A 1 94 ? -11.626 -12.191 2.758 1.00 91.62 94 ILE A CA 1
ATOM 738 C C . ILE A 1 94 ? -10.240 -11.572 2.606 1.00 91.62 94 ILE A C 1
ATOM 740 O O . ILE A 1 94 ? -9.545 -11.362 3.599 1.00 91.62 94 ILE A O 1
ATOM 744 N N . ILE A 1 95 ? -9.848 -11.256 1.376 1.00 90.81 95 ILE A N 1
ATOM 745 C CA . ILE A 1 95 ? -8.522 -10.723 1.052 1.00 90.81 95 ILE A CA 1
ATOM 746 C C . ILE A 1 95 ? -8.625 -9.315 0.449 1.00 90.81 95 ILE A C 1
ATOM 748 O O . ILE A 1 95 ? -9.550 -9.041 -0.316 1.00 90.81 95 ILE A O 1
ATOM 752 N N . PRO A 1 96 ? -7.686 -8.408 0.755 1.00 89.56 96 PRO A N 1
ATOM 753 C CA . PRO A 1 96 ? -7.620 -7.117 0.081 1.00 89.56 96 PRO A CA 1
ATOM 754 C C . PRO A 1 96 ? -7.161 -7.280 -1.372 1.00 89.56 96 PRO A C 1
ATOM 756 O O . PRO A 1 96 ? -6.305 -8.114 -1.692 1.00 89.56 96 PRO A O 1
ATOM 759 N N . ASP A 1 97 ? -7.699 -6.449 -2.258 1.00 87.31 97 ASP A N 1
ATOM 760 C CA . ASP A 1 97 ? -7.157 -6.294 -3.603 1.00 87.31 97 ASP A CA 1
ATOM 761 C C . ASP A 1 97 ? -5.762 -5.645 -3.558 1.00 87.31 97 ASP A C 1
ATOM 763 O O . ASP A 1 97 ? -5.366 -5.031 -2.564 1.00 87.31 97 ASP A O 1
ATOM 767 N N . TYR A 1 98 ? -5.003 -5.776 -4.642 1.00 86.00 98 TYR A N 1
ATOM 768 C CA . TYR A 1 98 ? -3.675 -5.184 -4.736 1.00 86.00 98 TYR A CA 1
ATOM 769 C C . TYR A 1 98 ? -3.744 -3.667 -4.913 1.00 86.00 98 TYR A C 1
ATOM 771 O O . TYR A 1 98 ? -4.433 -3.146 -5.788 1.00 86.00 98 TYR A O 1
ATOM 779 N N . TYR A 1 99 ? -2.921 -2.951 -4.155 1.00 87.00 99 TYR A N 1
ATOM 780 C CA . TYR A 1 99 ? -2.552 -1.581 -4.472 1.00 87.00 99 TYR A CA 1
ATOM 781 C C . TYR A 1 99 ? -1.309 -1.583 -5.369 1.00 87.00 99 TYR A C 1
ATOM 783 O O . TYR A 1 99 ? -0.229 -1.983 -4.930 1.00 87.00 99 TYR A O 1
ATOM 791 N N . PHE A 1 100 ? -1.445 -1.127 -6.617 1.00 83.81 100 PHE A N 1
ATOM 792 C CA . PHE A 1 100 ? -0.336 -1.020 -7.569 1.00 83.81 100 PHE A CA 1
ATOM 793 C C . PHE A 1 100 ? 0.267 0.398 -7.540 1.00 83.81 100 PHE A C 1
ATOM 795 O O . PHE A 1 100 ? -0.405 1.347 -7.956 1.00 83.81 100 PHE A O 1
ATOM 802 N N . PRO A 1 101 ? 1.516 0.591 -7.069 1.00 82.44 101 PRO A N 1
ATOM 803 C CA . PRO A 1 101 ? 2.136 1.914 -7.056 1.00 82.44 101 PRO A CA 1
ATOM 804 C C . PRO A 1 101 ? 2.311 2.515 -8.474 1.00 82.44 101 PRO A C 1
ATOM 806 O O . PRO A 1 101 ? 2.567 1.774 -9.421 1.00 82.44 101 PRO A O 1
ATOM 809 N N . PRO A 1 102 ? 2.223 3.849 -8.657 1.00 79.62 102 PRO A N 1
ATOM 810 C CA . PRO A 1 102 ? 2.219 4.480 -9.987 1.00 79.62 102 PRO A CA 1
ATOM 811 C C . PRO A 1 102 ? 3.500 4.268 -10.817 1.00 79.62 102 PRO A C 1
ATOM 813 O O . PRO A 1 102 ? 4.585 4.645 -10.401 1.00 79.62 102 PRO A O 1
ATOM 816 N N . VAL A 1 103 ? 3.418 3.744 -12.035 1.00 78.62 103 VAL A N 1
ATOM 817 C CA . VAL A 1 103 ? 4.585 3.570 -12.932 1.00 78.62 103 VAL A CA 1
ATOM 818 C C . VAL A 1 103 ? 4.640 4.654 -14.019 1.00 78.62 103 VAL A C 1
ATOM 820 O O . VAL A 1 103 ? 3.629 5.281 -14.318 1.00 78.62 103 VAL A O 1
ATOM 823 N N . LEU A 1 104 ? 5.818 4.895 -14.619 1.00 72.88 104 LEU A N 1
ATOM 824 C CA . LEU A 1 104 ? 6.026 5.970 -15.619 1.00 72.88 104 LEU A CA 1
ATOM 825 C C . LEU A 1 104 ? 5.216 5.808 -16.913 1.00 72.88 104 LEU A C 1
ATOM 827 O O . LEU A 1 104 ? 5.018 6.765 -17.653 1.00 72.88 104 LEU A O 1
ATOM 831 N N . HIS A 1 105 ? 4.793 4.592 -17.210 1.00 66.12 105 HIS A N 1
ATOM 832 C CA . HIS A 1 105 ? 4.002 4.246 -18.377 1.00 66.12 105 HIS A CA 1
ATOM 833 C C . HIS A 1 105 ? 2.955 3.242 -17.916 1.00 66.12 105 HIS A C 1
ATOM 835 O O . HIS A 1 105 ? 3.226 2.458 -17.007 1.00 66.12 105 HIS A O 1
ATOM 841 N N . ALA A 1 106 ? 1.769 3.265 -18.525 1.00 55.69 106 ALA A N 1
ATOM 842 C CA . ALA A 1 106 ? 0.761 2.237 -18.310 1.00 55.69 106 ALA A CA 1
ATOM 843 C C . ALA A 1 106 ? 1.315 0.895 -18.824 1.00 55.69 106 ALA A C 1
ATOM 845 O O . ALA A 1 106 ? 1.147 0.533 -19.985 1.00 55.69 106 ALA A O 1
ATOM 846 N N . GLY A 1 107 ? 2.077 0.202 -17.978 1.00 53.94 107 GLY A N 1
ATOM 847 C CA . GLY A 1 107 ? 2.433 -1.195 -18.178 1.00 53.94 107 GLY A CA 1
ATOM 848 C C . GLY A 1 107 ? 1.193 -2.068 -18.002 1.00 53.94 107 GLY A C 1
ATOM 849 O O . GLY A 1 107 ? 0.112 -1.538 -17.730 1.00 53.94 107 GLY A O 1
ATOM 850 N N . PRO A 1 108 ? 1.309 -3.401 -18.126 1.00 50.38 108 PRO A N 1
ATOM 851 C CA . PRO A 1 108 ? 0.227 -4.262 -17.686 1.00 50.38 108 PRO A CA 1
ATOM 852 C C . PRO A 1 108 ? -0.044 -3.912 -16.219 1.00 50.38 108 PRO A C 1
ATOM 854 O O . PRO A 1 108 ? 0.775 -4.198 -15.344 1.00 50.38 108 PRO A O 1
ATOM 857 N N . SER A 1 109 ? -1.175 -3.248 -15.953 1.00 55.12 109 SER A N 1
ATOM 858 C CA . SER A 1 109 ? -1.805 -3.333 -14.643 1.00 55.12 109 SER A CA 1
ATOM 859 C C . SER A 1 109 ? -1.795 -4.809 -14.284 1.00 55.12 109 SER A C 1
ATOM 861 O O . SER A 1 109 ? -1.973 -5.639 -15.186 1.00 55.12 109 SER A O 1
ATOM 863 N N . LEU A 1 110 ? -1.542 -5.148 -13.014 1.00 56.31 110 LEU A N 1
ATOM 864 C CA . LEU A 1 110 ? -1.740 -6.528 -12.587 1.00 56.31 110 LEU A CA 1
ATOM 865 C C . LEU A 1 110 ? -3.079 -6.967 -13.176 1.00 56.31 110 LEU A C 1
ATOM 867 O O . LEU A 1 110 ? -4.045 -6.213 -13.066 1.00 56.31 110 LEU A O 1
ATOM 871 N N . ASP A 1 111 ? -3.084 -8.080 -13.906 1.00 53.62 111 ASP A N 1
ATOM 872 C CA . ASP A 1 111 ? -4.306 -8.657 -14.445 1.00 53.62 111 ASP A CA 1
ATOM 873 C C . ASP A 1 111 ? -5.197 -8.890 -13.215 1.00 53.62 111 ASP A C 1
ATOM 875 O O . ASP A 1 111 ? -5.030 -9.872 -12.493 1.00 53.62 111 ASP A O 1
ATOM 879 N N . THR A 1 112 ? -6.083 -7.939 -12.906 1.00 53.69 112 THR A N 1
ATOM 880 C CA . THR A 1 112 ? -6.994 -7.953 -11.754 1.00 53.69 112 THR A CA 1
ATOM 881 C C . THR A 1 112 ? -8.151 -8.898 -12.054 1.00 53.69 112 THR A C 1
ATOM 883 O O . THR A 1 112 ? -9.313 -8.618 -11.760 1.00 53.69 112 THR A O 1
ATOM 886 N N . PHE A 1 113 ? -7.843 -10.036 -12.685 1.00 51.97 113 PHE A N 1
ATOM 887 C CA . PHE A 1 113 ? -8.773 -11.120 -12.931 1.00 51.97 113 PHE A CA 1
ATOM 888 C C . PHE A 1 113 ? -9.056 -11.819 -11.603 1.00 51.97 113 PHE A C 1
ATOM 890 O O . PHE A 1 113 ? -8.586 -12.918 -11.312 1.00 51.97 113 PHE A O 1
ATOM 897 N N . ASN A 1 114 ? -9.885 -11.142 -10.818 1.00 60.28 114 ASN A N 1
ATOM 898 C CA . ASN A 1 114 ? -10.623 -11.638 -9.675 1.00 60.28 114 ASN A CA 1
ATOM 899 C C . ASN A 1 114 ? -11.664 -12.627 -10.203 1.00 60.28 114 ASN A C 1
ATOM 901 O O . ASN A 1 114 ? -12.836 -12.305 -10.373 1.00 60.28 114 ASN A O 1
ATOM 905 N N . SER A 1 115 ? -11.188 -13.805 -10.590 1.00 63.66 115 SER A N 1
ATOM 906 C CA . SER A 1 115 ? -11.999 -14.837 -11.218 1.00 63.66 115 SER A CA 1
ATOM 907 C C . SER A 1 115 ? -12.271 -15.964 -10.235 1.00 63.66 115 SER A C 1
ATOM 909 O O . SER A 1 115 ? -11.459 -16.259 -9.358 1.00 63.66 115 SER A O 1
ATOM 911 N N . GLU A 1 116 ? -13.389 -16.652 -10.443 1.00 70.31 116 GLU A N 1
ATOM 912 C CA . GLU A 1 116 ? -13.730 -17.905 -9.762 1.00 70.31 116 GLU A CA 1
ATOM 913 C C . GLU A 1 116 ? -12.576 -18.929 -9.807 1.00 70.31 116 GLU A C 1
ATOM 915 O O . GLU A 1 116 ? -12.410 -19.745 -8.902 1.00 70.31 116 GLU A O 1
ATOM 920 N N . ALA A 1 117 ? -11.719 -18.854 -10.832 1.00 77.75 117 ALA A N 1
ATOM 921 C CA . ALA A 1 117 ? -10.536 -19.695 -10.950 1.00 77.75 117 ALA A CA 1
ATOM 922 C C . ALA A 1 117 ? -9.563 -19.534 -9.770 1.00 77.75 117 ALA A C 1
ATOM 924 O O . ALA A 1 117 ? -8.909 -20.508 -9.406 1.00 77.75 117 ALA A O 1
ATOM 925 N N . MET A 1 118 ? -9.488 -18.356 -9.142 1.00 82.25 118 MET A N 1
ATOM 926 C CA . MET A 1 118 ? -8.633 -18.148 -7.973 1.00 82.25 118 MET A CA 1
ATOM 927 C C . MET A 1 118 ? -9.183 -18.901 -6.755 1.00 82.25 118 MET A C 1
ATOM 929 O O . MET A 1 118 ? -8.438 -19.652 -6.131 1.00 82.25 118 MET A O 1
ATOM 933 N N . SER A 1 119 ? -10.492 -18.816 -6.484 1.00 87.44 119 SER A N 1
ATOM 934 C CA . S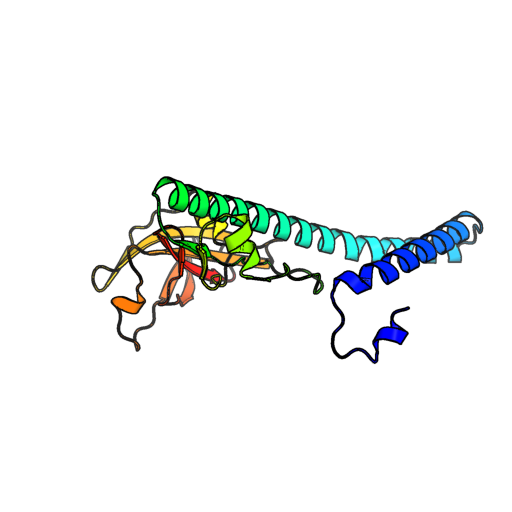ER A 1 119 ? -11.144 -19.630 -5.444 1.00 87.44 119 SER A CA 1
ATOM 935 C C . SER A 1 119 ? -10.919 -21.130 -5.678 1.00 87.44 119 SER A C 1
ATOM 937 O O . SER A 1 119 ? -10.588 -21.868 -4.752 1.00 87.44 119 SER A O 1
ATOM 939 N N . ARG A 1 120 ? -11.009 -21.587 -6.937 1.00 86.88 120 ARG A N 1
ATOM 940 C CA . ARG A 1 120 ? -10.726 -22.987 -7.309 1.00 86.88 120 ARG A CA 1
ATOM 941 C C . ARG A 1 120 ? -9.264 -23.380 -7.091 1.00 86.88 120 ARG A C 1
ATOM 943 O O . ARG A 1 120 ? -9.014 -24.470 -6.592 1.00 86.88 120 ARG A O 1
ATOM 950 N N . TYR A 1 121 ? -8.313 -22.515 -7.446 1.00 88.38 121 TYR A N 1
ATOM 951 C CA . TYR A 1 121 ? -6.880 -22.762 -7.251 1.00 88.38 121 TYR A CA 1
ATOM 952 C C . TYR A 1 121 ? -6.528 -22.919 -5.769 1.00 88.38 121 TYR A C 1
ATOM 954 O O . TYR A 1 121 ? -5.817 -23.850 -5.397 1.00 88.38 121 TYR A O 1
ATOM 962 N N . TYR A 1 122 ? -7.057 -22.042 -4.911 1.00 88.88 122 TYR A N 1
ATOM 963 C CA . TYR A 1 122 ? -6.808 -22.131 -3.475 1.00 88.88 122 TYR A CA 1
ATOM 964 C C . TYR A 1 122 ? -7.697 -23.166 -2.776 1.00 88.88 122 TYR A C 1
ATOM 966 O O . TYR A 1 122 ? -7.355 -23.573 -1.671 1.00 88.88 122 TYR A O 1
ATOM 974 N N . GLY A 1 123 ? -8.798 -23.620 -3.377 1.00 90.62 123 GLY A N 1
ATOM 975 C CA . GLY A 1 123 ? -9.716 -24.579 -2.756 1.00 90.62 123 GLY A CA 1
ATOM 976 C C . GLY A 1 123 ? -10.533 -23.995 -1.595 1.00 90.62 123 GLY A C 1
ATOM 977 O O . GLY A 1 123 ? -10.955 -24.737 -0.715 1.00 90.62 123 GLY A O 1
ATOM 978 N N . ILE A 1 124 ? -10.720 -22.674 -1.571 1.00 92.19 124 ILE A N 1
ATOM 979 C CA . ILE A 1 124 ? -11.549 -21.928 -0.612 1.00 92.19 124 ILE A CA 1
ATOM 980 C C . ILE A 1 124 ? -12.188 -20.753 -1.352 1.00 92.19 124 ILE A C 1
ATOM 982 O O . ILE A 1 124 ? -11.580 -20.216 -2.280 1.00 92.19 124 ILE A O 1
ATOM 986 N N . ASP A 1 125 ? -13.400 -20.347 -0.973 1.00 91.75 125 ASP A N 1
ATOM 987 C CA . ASP A 1 125 ? -14.020 -19.179 -1.594 1.00 91.75 125 ASP A CA 1
ATOM 988 C C . ASP A 1 125 ? -13.260 -17.897 -1.220 1.00 91.75 125 ASP A C 1
ATOM 990 O O . ASP A 1 125 ? -12.976 -17.642 -0.048 1.00 91.75 125 ASP A O 1
ATOM 994 N N . LEU A 1 126 ? -12.900 -17.090 -2.217 1.00 90.06 126 LEU A N 1
ATOM 995 C CA . LEU A 1 126 ? -12.150 -15.854 -2.029 1.00 90.06 126 LEU A CA 1
ATOM 996 C C . LEU A 1 126 ? -13.037 -14.645 -2.286 1.00 90.06 126 LEU A C 1
ATOM 998 O O . LEU A 1 126 ? -13.488 -14.404 -3.406 1.00 90.06 126 LEU A O 1
ATOM 1002 N N . LYS A 1 127 ? -13.200 -13.816 -1.256 1.00 89.56 127 LYS A N 1
ATOM 1003 C CA . LYS A 1 127 ? -13.878 -12.527 -1.363 1.00 89.56 127 LYS A CA 1
ATOM 1004 C C . LYS A 1 127 ? -12.864 -11.400 -1.350 1.00 89.56 127 LYS A C 1
ATOM 1006 O O . LYS A 1 127 ? -12.158 -11.199 -0.366 1.00 89.56 127 LYS A O 1
ATOM 1011 N N . ILE A 1 128 ? -12.827 -10.639 -2.436 1.00 86.25 128 ILE A N 1
ATOM 1012 C CA . ILE A 1 128 ? -11.852 -9.566 -2.614 1.00 86.25 128 ILE A CA 1
ATOM 1013 C C . ILE A 1 128 ? -12.491 -8.236 -2.233 1.00 86.25 128 ILE A C 1
ATOM 1015 O O . ILE A 1 128 ? -13.536 -7.859 -2.765 1.00 86.25 128 ILE A O 1
ATOM 1019 N N . THR A 1 129 ? -11.882 -7.532 -1.285 1.00 85.06 129 THR A N 1
ATOM 1020 C CA . THR A 1 129 ? -12.287 -6.179 -0.900 1.00 85.06 129 THR A CA 1
ATOM 1021 C C . THR A 1 129 ? -11.466 -5.154 -1.665 1.00 85.06 129 THR A C 1
ATOM 1023 O O . THR A 1 129 ? -10.298 -5.387 -1.965 1.00 85.06 129 THR A O 1
ATOM 1026 N N . ALA A 1 130 ? -12.080 -4.017 -2.005 1.00 74.19 130 ALA A N 1
ATOM 1027 C CA . ALA A 1 130 ? -11.396 -2.956 -2.739 1.00 74.19 130 ALA A CA 1
ATOM 1028 C C . ALA A 1 130 ? -10.081 -2.571 -2.040 1.00 74.19 130 ALA A C 1
ATOM 1030 O O . ALA A 1 130 ? -10.055 -2.487 -0.804 1.00 74.19 130 ALA A O 1
ATOM 1031 N N . PRO A 1 131 ? -9.009 -2.311 -2.808 1.00 66.94 131 PRO A N 1
ATOM 1032 C CA . PRO A 1 131 ? -7.765 -1.884 -2.210 1.00 66.94 131 PRO A CA 1
ATOM 1033 C C . PRO A 1 131 ? -8.003 -0.496 -1.621 1.00 66.94 131 PRO A C 1
ATOM 1035 O O . PRO A 1 131 ? -8.640 0.361 -2.243 1.00 66.94 131 PRO A O 1
ATOM 1038 N N . GLY A 1 132 ? -7.477 -0.244 -0.426 1.00 69.19 132 GLY A N 1
ATOM 1039 C CA . GLY A 1 132 ? -7.300 1.138 -0.003 1.00 69.19 132 GLY A CA 1
ATOM 1040 C C . GLY A 1 132 ? -6.443 1.894 -1.023 1.00 69.19 132 GLY A C 1
ATOM 1041 O O . GLY A 1 132 ? -5.688 1.298 -1.791 1.00 69.19 132 GLY A O 1
ATOM 1042 N N . PHE A 1 133 ? -6.498 3.224 -1.024 1.00 82.69 133 PHE A N 1
ATOM 1043 C CA . PHE A 1 133 ? -5.667 4.054 -1.909 1.00 82.69 133 PHE A CA 1
ATOM 1044 C C . PHE A 1 133 ? -4.174 4.087 -1.496 1.00 82.69 133 PHE A C 1
ATOM 1046 O O . PHE A 1 133 ? -3.481 5.072 -1.749 1.00 82.69 133 PHE A O 1
ATOM 1053 N N . PHE A 1 134 ? -3.671 3.037 -0.839 1.00 89.25 134 PHE A N 1
ATOM 1054 C CA . PHE A 1 134 ? -2.338 2.949 -0.245 1.00 89.25 134 PHE A CA 1
ATOM 1055 C C . PHE A 1 134 ? -1.812 1.503 -0.207 1.00 89.25 134 PHE A C 1
ATOM 1057 O O . PHE A 1 134 ? -2.577 0.544 -0.153 1.00 89.25 134 PHE A O 1
ATOM 1064 N N . ASP A 1 135 ? -0.484 1.350 -0.156 1.00 91.50 135 ASP A N 1
ATOM 1065 C CA . ASP A 1 135 ? 0.186 0.059 0.035 1.00 91.50 135 ASP A CA 1
ATOM 1066 C C . ASP A 1 135 ? 0.010 -0.433 1.481 1.00 91.50 135 ASP A C 1
ATOM 1068 O O . ASP A 1 135 ? 0.755 -0.041 2.386 1.00 91.50 135 ASP A O 1
ATOM 1072 N N . TYR A 1 136 ? -0.978 -1.302 1.707 1.00 92.31 136 TYR A N 1
ATOM 1073 C CA . TYR A 1 136 ? -1.277 -1.832 3.039 1.00 92.31 136 TYR A CA 1
ATOM 1074 C C . TYR A 1 136 ? -0.157 -2.713 3.596 1.00 92.31 136 TYR A C 1
ATOM 1076 O O . TYR A 1 136 ? -0.058 -2.853 4.815 1.00 92.31 136 TYR A O 1
ATOM 1084 N N . SER A 1 137 ? 0.742 -3.248 2.756 1.00 93.06 137 SER A N 1
ATOM 1085 C CA . SER A 1 137 ? 1.839 -4.097 3.235 1.00 93.06 137 SER A CA 1
ATOM 1086 C C . SER A 1 137 ? 2.769 -3.364 4.198 1.00 93.06 137 SER A C 1
ATOM 1088 O O . SER A 1 137 ? 3.416 -3.987 5.046 1.00 93.06 137 SER A O 1
ATOM 1090 N N . ARG A 1 138 ? 2.785 -2.029 4.131 1.00 93.06 138 ARG A N 1
ATOM 1091 C CA . ARG A 1 138 ? 3.545 -1.170 5.036 1.00 93.06 138 ARG A CA 1
ATOM 1092 C C . ARG A 1 138 ? 3.085 -1.283 6.484 1.00 93.06 138 ARG A C 1
ATOM 1094 O O . ARG A 1 138 ? 3.933 -1.278 7.368 1.00 93.06 138 ARG A O 1
ATOM 1101 N N . ALA A 1 139 ? 1.789 -1.473 6.722 1.00 92.88 139 ALA A N 1
ATOM 1102 C CA . ALA A 1 139 ? 1.246 -1.615 8.071 1.00 92.88 139 ALA A CA 1
ATOM 1103 C C . ALA A 1 139 ? 1.553 -2.979 8.718 1.00 92.88 139 ALA A C 1
ATOM 1105 O O . ALA A 1 139 ? 1.429 -3.121 9.934 1.00 92.88 139 ALA A O 1
ATOM 1106 N N . PHE A 1 140 ? 1.927 -3.989 7.927 1.00 93.00 140 PHE A N 1
ATOM 1107 C CA . PHE A 1 140 ? 2.214 -5.351 8.402 1.00 93.00 140 PHE A CA 1
ATOM 1108 C C . PHE A 1 140 ? 3.715 -5.635 8.497 1.00 93.00 140 PHE A C 1
ATOM 1110 O O . PHE A 1 140 ? 4.158 -6.296 9.426 1.00 93.00 140 PHE A O 1
ATOM 1117 N N . ASN A 1 141 ? 4.510 -5.097 7.569 1.00 91.38 141 ASN A N 1
ATOM 1118 C CA . ASN A 1 141 ? 5.938 -5.408 7.471 1.00 91.38 141 ASN A CA 1
ATOM 1119 C C . ASN A 1 141 ? 6.854 -4.416 8.208 1.00 91.38 141 ASN A C 1
ATOM 1121 O O . ASN A 1 141 ? 8.055 -4.662 8.315 1.00 91.38 141 ASN A O 1
ATOM 1125 N N . PHE A 1 142 ? 6.336 -3.272 8.671 1.00 90.50 142 PHE A N 1
ATOM 1126 C CA . PHE A 1 142 ? 7.146 -2.208 9.274 1.00 90.50 142 PHE A CA 1
ATOM 1127 C C . PHE A 1 142 ? 6.652 -1.830 10.670 1.00 90.50 142 PHE A C 1
ATOM 1129 O O . PHE A 1 142 ? 5.475 -1.977 11.005 1.00 90.50 142 PHE A O 1
ATOM 1136 N N . LYS A 1 143 ? 7.573 -1.309 11.490 1.00 91.38 143 LYS A N 1
ATOM 1137 C CA . LYS A 1 143 ? 7.272 -0.888 12.861 1.00 91.38 143 LYS A CA 1
ATOM 1138 C C . LYS A 1 143 ? 6.317 0.319 12.869 1.00 91.38 143 LYS A C 1
ATOM 1140 O O . LYS A 1 143 ? 6.582 1.279 12.144 1.00 91.38 143 LYS A O 1
ATOM 1145 N N . PRO A 1 144 ? 5.249 0.287 13.684 1.00 93.06 144 PRO 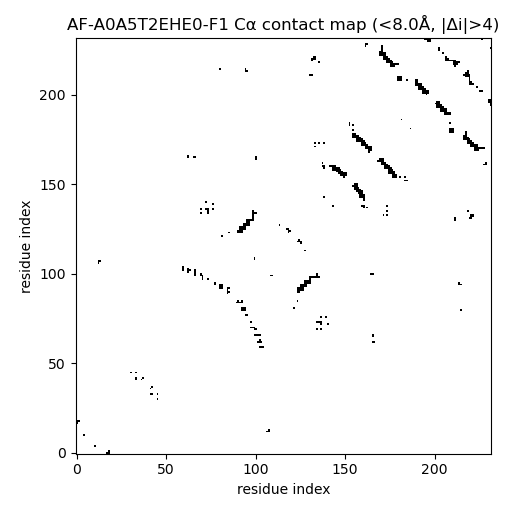A N 1
ATOM 1146 C CA . PRO A 1 144 ? 4.353 1.424 13.859 1.00 93.06 144 PRO A CA 1
ATOM 1147 C C . PRO A 1 144 ? 4.970 2.534 14.709 1.00 93.06 144 PRO A C 1
ATOM 1149 O O . PRO A 1 144 ? 5.775 2.274 15.606 1.00 93.06 144 PRO A O 1
ATOM 1152 N N . LEU A 1 145 ? 4.469 3.752 14.513 1.00 90.56 145 LEU A N 1
ATOM 1153 C CA . LEU A 1 145 ? 4.444 4.778 15.548 1.00 90.56 145 LEU A CA 1
ATOM 1154 C C . LEU A 1 145 ? 3.169 4.581 16.378 1.00 90.56 145 LEU A C 1
ATOM 1156 O O . LEU A 1 145 ? 2.062 4.749 15.867 1.00 90.56 145 LEU A O 1
ATOM 1160 N N . ASN A 1 146 ? 3.312 4.203 17.645 1.00 90.88 146 ASN A N 1
ATOM 1161 C CA . ASN A 1 146 ? 2.173 4.021 18.545 1.00 90.88 146 ASN A CA 1
ATOM 1162 C C . ASN A 1 146 ? 1.727 5.379 19.091 1.00 90.88 146 ASN A C 1
ATOM 1164 O O . ASN A 1 146 ? 2.536 6.091 19.680 1.00 90.88 146 ASN A O 1
ATOM 1168 N N . ILE A 1 147 ? 0.451 5.723 18.910 1.00 87.00 147 ILE A N 1
ATOM 1169 C CA . ILE A 1 147 ? -0.083 7.039 19.299 1.00 87.00 147 ILE A CA 1
ATOM 1170 C C . ILE A 1 147 ? -1.173 6.900 20.357 1.00 87.00 147 ILE A C 1
ATOM 1172 O O . ILE A 1 147 ? -1.220 7.697 21.288 1.00 87.00 147 ILE A O 1
ATOM 1176 N N . ASN A 1 148 ? -2.054 5.901 20.223 1.00 89.44 148 ASN A N 1
ATOM 1177 C CA . ASN A 1 148 ? -3.231 5.721 21.080 1.00 89.44 148 ASN A CA 1
ATOM 1178 C C . ASN A 1 148 ? -4.059 7.013 21.264 1.00 89.44 148 ASN A C 1
ATOM 1180 O O . ASN A 1 148 ? -4.565 7.300 22.350 1.00 89.44 148 ASN A O 1
ATOM 1184 N N . ALA A 1 149 ? -4.205 7.803 20.197 1.00 87.00 149 ALA A N 1
ATOM 1185 C CA . ALA A 1 149 ? -4.940 9.062 20.232 1.00 87.00 149 ALA A CA 1
ATOM 1186 C C . ALA A 1 149 ? -6.451 8.806 20.202 1.00 87.00 149 ALA A C 1
ATOM 1188 O O . ALA A 1 149 ? -6.971 8.190 19.269 1.00 87.00 149 ALA A O 1
ATOM 1189 N N . LYS A 1 150 ? -7.166 9.304 21.215 1.00 88.56 150 LYS A N 1
ATOM 1190 C CA . LYS A 1 150 ? -8.633 9.272 21.264 1.00 88.56 150 LYS A CA 1
ATOM 1191 C C . LYS A 1 150 ? -9.208 10.340 20.338 1.00 88.56 150 LYS A C 1
ATOM 1193 O O . LYS A 1 150 ? -8.808 11.494 20.428 1.00 88.56 150 LYS A O 1
ATOM 1198 N N . ILE A 1 151 ? -10.169 9.955 19.501 1.00 85.00 151 ILE A N 1
ATOM 1199 C CA . ILE A 1 151 ? -10.928 10.887 18.659 1.00 85.00 151 ILE A CA 1
ATOM 1200 C C . ILE A 1 151 ? -12.226 11.250 19.389 1.00 85.00 151 ILE A C 1
ATOM 1202 O O . ILE A 1 151 ? -12.285 12.247 20.099 1.00 85.00 151 ILE A O 1
ATOM 1206 N N . CYS A 1 152 ? -13.255 10.408 19.288 1.00 81.62 152 CYS A N 1
ATOM 1207 C CA . CYS A 1 152 ? -14.506 10.502 20.048 1.00 81.62 152 CYS A CA 1
ATOM 1208 C C . CYS A 1 152 ? -15.250 9.155 19.999 1.00 81.62 152 CYS A C 1
ATOM 1210 O O . CYS A 1 152 ? -14.795 8.231 19.332 1.00 81.62 152 CYS A O 1
ATOM 1212 N N . ASN A 1 153 ? -16.348 8.996 20.749 1.00 81.75 153 ASN A N 1
ATOM 1213 C CA . ASN A 1 153 ? -17.214 7.799 20.721 1.00 81.75 153 ASN A CA 1
ATOM 1214 C C . ASN A 1 153 ? -16.466 6.452 20.820 1.00 81.75 153 ASN A C 1
ATOM 1216 O O . ASN A 1 153 ? -16.792 5.463 20.156 1.00 81.75 153 ASN A O 1
ATOM 1220 N N . ASN A 1 154 ? -15.430 6.409 21.666 1.00 86.00 154 ASN A N 1
ATOM 1221 C CA . ASN A 1 154 ? -14.565 5.242 21.866 1.00 86.00 154 ASN A CA 1
ATOM 1222 C C . ASN A 1 154 ? -13.786 4.802 20.600 1.00 86.00 154 ASN A C 1
ATOM 1224 O O . ASN A 1 154 ? -13.385 3.643 20.489 1.00 86.00 154 ASN A O 1
ATOM 1228 N N . VAL A 1 155 ? -13.602 5.701 19.629 1.00 89.81 155 VAL A N 1
ATOM 1229 C CA . VAL A 1 155 ? -12.733 5.539 18.454 1.00 89.81 155 VAL A CA 1
ATOM 1230 C C . VAL A 1 155 ? -11.345 6.094 18.781 1.00 89.81 155 VAL A C 1
ATOM 1232 O O . VAL A 1 155 ? -11.216 7.216 19.280 1.00 89.81 155 VAL A O 1
ATOM 1235 N N . TYR A 1 156 ? -10.311 5.308 18.486 1.00 91.19 156 TYR A N 1
ATOM 1236 C CA . TYR A 1 156 ? -8.910 5.648 18.725 1.00 91.19 156 TYR A CA 1
ATOM 1237 C C . TYR A 1 156 ? -8.063 5.320 17.501 1.00 91.19 156 TYR A C 1
ATOM 1239 O O . TYR A 1 156 ? -8.255 4.272 16.879 1.00 91.19 156 TYR A O 1
ATOM 1247 N N . ILE A 1 157 ? -7.076 6.171 17.228 1.00 91.94 157 ILE A N 1
ATOM 1248 C CA . ILE A 1 157 ? -5.939 5.831 16.371 1.00 91.94 157 ILE A CA 1
ATOM 1249 C C . ILE A 1 157 ? -4.942 5.082 17.250 1.00 91.94 157 ILE A C 1
ATOM 1251 O O . ILE A 1 157 ? -4.327 5.673 18.139 1.00 91.94 157 ILE A O 1
ATOM 1255 N N . LYS A 1 158 ? -4.790 3.780 17.017 1.00 94.06 158 LYS A 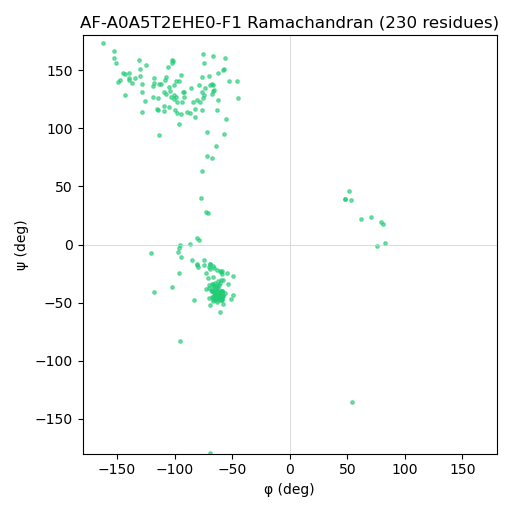N 1
ATOM 1256 C CA . LYS A 1 158 ? -3.823 2.940 17.735 1.00 94.06 158 LYS A CA 1
ATOM 1257 C C . LYS A 1 158 ? -2.403 3.324 17.337 1.00 94.06 158 LYS A C 1
ATOM 1259 O O . LYS A 1 158 ? -1.559 3.639 18.177 1.00 94.06 158 LYS A O 1
ATOM 1264 N N . SER A 1 159 ? -2.170 3.352 16.035 1.00 94.00 159 SER A N 1
ATOM 1265 C CA . SER A 1 159 ? -0.847 3.498 15.450 1.00 94.00 159 SER A CA 1
ATOM 1266 C C . SER A 1 159 ? -0.915 4.153 14.079 1.00 94.00 159 SER A C 1
ATOM 1268 O O . SER A 1 159 ? -1.964 4.179 13.429 1.00 94.00 159 SER A O 1
ATOM 1270 N N . LEU A 1 160 ? 0.225 4.688 13.645 1.00 92.50 160 LEU A N 1
ATOM 1271 C CA . LEU A 1 160 ? 0.421 5.132 12.275 1.00 92.50 160 LEU A CA 1
ATOM 1272 C C . LEU A 1 160 ? 1.722 4.604 11.672 1.00 92.50 160 LEU A C 1
ATOM 1274 O O . LEU A 1 160 ? 2.667 4.263 12.384 1.00 92.50 160 LEU A O 1
ATOM 1278 N N . TRP A 1 161 ? 1.777 4.589 10.344 1.00 93.25 161 TRP A N 1
ATOM 1279 C CA . TRP A 1 161 ? 2.984 4.330 9.562 1.00 93.25 161 TRP A CA 1
ATOM 1280 C C . TRP A 1 161 ? 3.162 5.442 8.556 1.00 93.25 161 TRP A C 1
ATOM 1282 O O . TRP A 1 161 ? 2.203 5.848 7.904 1.00 93.25 161 TRP A O 1
ATOM 1292 N N . ILE A 1 162 ? 4.400 5.885 8.391 1.00 90.50 162 ILE A N 1
ATOM 1293 C CA . ILE A 1 162 ? 4.767 6.898 7.409 1.00 90.50 162 ILE A CA 1
ATOM 1294 C C . ILE A 1 162 ? 5.748 6.257 6.454 1.00 90.50 162 ILE A C 1
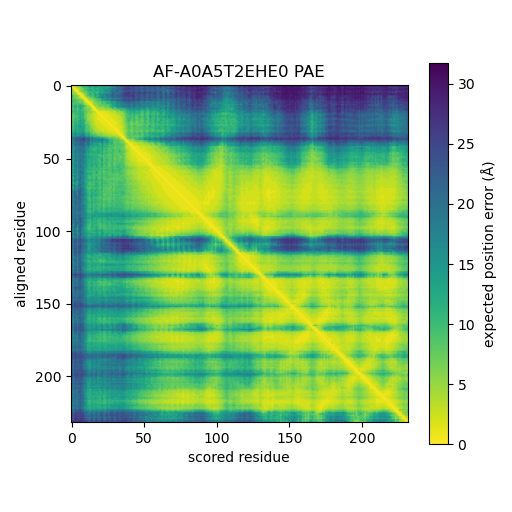ATOM 1296 O O . ILE A 1 162 ? 6.745 5.673 6.879 1.00 90.50 162 ILE A O 1
ATOM 1300 N N . TYR A 1 163 ? 5.464 6.342 5.162 1.00 90.00 163 TYR A N 1
ATOM 1301 C CA . TYR A 1 163 ? 6.387 5.850 4.154 1.00 90.00 163 TYR A CA 1
ATOM 1302 C C . TYR A 1 163 ? 6.383 6.740 2.924 1.00 90.00 163 TYR A C 1
ATOM 1304 O O . TYR A 1 163 ? 5.365 7.297 2.518 1.00 90.00 163 TYR A O 1
ATOM 1312 N N . LYS A 1 164 ? 7.552 6.837 2.301 1.00 88.81 164 LYS A N 1
ATOM 1313 C CA . LYS A 1 164 ? 7.709 7.458 0.993 1.00 88.81 164 LYS A CA 1
ATOM 1314 C C . LYS A 1 164 ? 7.390 6.421 -0.078 1.00 88.81 164 LYS A C 1
ATOM 1316 O O . LYS A 1 164 ? 7.985 5.343 -0.115 1.00 88.81 164 LYS A O 1
ATOM 1321 N N . GLN A 1 165 ? 6.423 6.728 -0.930 1.00 85.25 165 GLN A N 1
ATOM 1322 C CA . GLN A 1 165 ? 6.103 5.916 -2.088 1.00 85.25 165 GLN A CA 1
ATOM 1323 C C . GLN A 1 165 ? 7.180 6.110 -3.158 1.00 85.25 165 GLN A C 1
ATOM 1325 O O . GLN A 1 165 ? 7.479 7.237 -3.564 1.00 85.25 165 GLN A O 1
ATOM 1330 N N . GLN A 1 166 ? 7.715 4.985 -3.643 1.00 79.62 166 GLN A N 1
ATOM 1331 C CA . GLN A 1 166 ? 8.653 4.924 -4.766 1.00 79.62 166 GLN A CA 1
ATOM 1332 C C . GLN A 1 166 ? 9.876 5.828 -4.552 1.00 79.62 166 GLN A C 1
ATOM 1334 O O . GLN A 1 166 ? 10.435 5.841 -3.459 1.00 79.62 166 GLN A O 1
ATOM 1339 N N . MET A 1 167 ? 10.295 6.593 -5.564 1.00 73.44 167 MET A N 1
ATOM 1340 C CA . MET A 1 167 ? 11.426 7.529 -5.502 1.00 73.44 167 MET A CA 1
ATOM 1341 C C . MET A 1 167 ? 11.138 8.781 -4.645 1.00 73.44 167 MET A C 1
ATOM 1343 O O . MET A 1 167 ? 11.696 9.842 -4.896 1.00 73.44 167 MET A O 1
ATOM 1347 N N . GLY A 1 168 ? 10.252 8.691 -3.649 1.00 75.56 168 GLY A N 1
ATOM 1348 C CA . GLY A 1 168 ? 9.913 9.806 -2.765 1.00 75.56 168 GLY A CA 1
ATOM 1349 C C . GLY A 1 168 ? 8.908 10.801 -3.336 1.00 75.56 168 GLY A C 1
ATOM 1350 O O . GLY A 1 168 ? 8.801 11.903 -2.815 1.00 75.56 168 GLY A O 1
ATOM 1351 N N . ILE A 1 169 ? 8.160 10.420 -4.376 1.00 72.06 169 ILE A N 1
ATOM 1352 C CA . ILE A 1 169 ? 7.221 11.317 -5.072 1.00 72.06 169 ILE A CA 1
ATOM 1353 C C . ILE A 1 169 ? 6.061 11.725 -4.152 1.00 72.06 169 ILE A C 1
ATOM 1355 O O . ILE A 1 169 ? 5.588 12.857 -4.208 1.00 72.06 169 ILE A O 1
ATOM 1359 N N . LYS A 1 170 ? 5.594 10.805 -3.300 1.00 84.19 170 LYS A N 1
ATOM 1360 C CA . LYS A 1 170 ? 4.523 11.048 -2.326 1.00 84.19 170 LYS A CA 1
ATOM 1361 C C . LYS A 1 170 ? 4.875 10.416 -0.989 1.00 84.19 170 LYS A C 1
ATOM 1363 O O . LYS A 1 170 ? 5.335 9.276 -0.959 1.00 84.19 170 LYS A O 1
ATOM 1368 N N . THR A 1 171 ? 4.601 11.112 0.107 1.00 88.62 171 THR A N 1
ATOM 1369 C CA . THR A 1 171 ? 4.589 10.501 1.441 1.00 88.62 171 THR A CA 1
ATOM 1370 C C . THR A 1 171 ? 3.171 10.049 1.747 1.00 88.62 171 THR A C 1
ATOM 1372 O O . THR A 1 171 ? 2.223 10.807 1.569 1.00 88.62 171 THR A O 1
ATOM 1375 N N . PHE A 1 172 ? 3.019 8.814 2.200 1.00 90.69 172 PHE A N 1
ATOM 1376 C CA . PHE A 1 172 ? 1.760 8.278 2.689 1.00 90.69 172 PHE A CA 1
ATOM 1377 C C . PHE A 1 172 ? 1.816 8.121 4.196 1.00 90.69 172 PHE A C 1
ATOM 1379 O O . PHE A 1 172 ? 2.831 7.686 4.744 1.00 90.69 172 PHE A O 1
ATOM 1386 N N . VAL A 1 173 ? 0.691 8.417 4.836 1.00 91.44 173 VAL A N 1
ATOM 1387 C CA . VAL A 1 173 ? 0.440 8.058 6.225 1.00 91.44 173 VAL A CA 1
ATOM 1388 C C . VAL A 1 173 ? -0.700 7.056 6.264 1.00 91.44 173 VAL A C 1
ATOM 1390 O O . VAL A 1 173 ? -1.760 7.303 5.693 1.00 91.44 173 VAL A O 1
ATOM 1393 N N . ILE A 1 174 ? -0.460 5.918 6.909 1.00 93.31 174 ILE A N 1
ATOM 1394 C CA . ILE A 1 174 ? -1.463 4.891 7.188 1.00 93.31 174 ILE A CA 1
ATOM 1395 C C . ILE A 1 174 ? -1.835 5.001 8.659 1.00 93.31 174 ILE A C 1
ATOM 1397 O O . ILE A 1 174 ? -0.948 5.044 9.505 1.00 93.31 174 ILE A O 1
ATOM 1401 N N . PHE A 1 175 ? -3.125 5.002 8.950 1.00 92.94 175 PHE A N 1
ATOM 1402 C CA . PHE A 1 175 ? -3.701 5.011 10.285 1.00 92.94 175 PHE A CA 1
ATOM 1403 C C . PHE A 1 175 ? -4.343 3.660 10.571 1.00 92.94 175 PHE A C 1
ATOM 1405 O O . PHE A 1 175 ? -5.136 3.173 9.764 1.00 92.94 175 PHE A O 1
ATOM 1412 N N . GLU A 1 176 ? -4.038 3.081 11.730 1.00 94.75 176 GLU A N 1
ATOM 1413 C CA . GLU A 1 176 ? -4.797 1.961 12.278 1.00 94.75 176 GLU A CA 1
ATOM 1414 C C . GLU A 1 176 ? -5.754 2.458 13.356 1.00 94.75 176 GLU A C 1
ATOM 1416 O O . GLU A 1 176 ? -5.350 3.065 14.352 1.00 94.75 176 GLU A O 1
ATOM 1421 N N . PHE A 1 177 ? -7.028 2.133 13.176 1.00 94.25 177 PHE A N 1
ATOM 1422 C CA . PHE A 1 177 ? -8.086 2.410 14.130 1.00 94.25 177 PHE A CA 1
ATOM 1423 C C . PHE A 1 177 ? -8.453 1.155 14.919 1.00 94.25 177 PHE A C 1
ATOM 1425 O O . PHE A 1 177 ? -8.264 0.019 14.483 1.00 94.25 177 PHE A O 1
ATOM 1432 N N . ASN A 1 178 ? -9.021 1.347 16.107 1.00 94.31 178 ASN A N 1
ATOM 1433 C CA . ASN A 1 178 ? -9.558 0.235 16.889 1.00 94.31 178 ASN A CA 1
ATOM 1434 C C . ASN A 1 178 ? -10.846 -0.364 16.301 1.00 94.31 178 ASN A C 1
ATOM 1436 O O . ASN A 1 178 ? -11.103 -1.548 16.503 1.00 94.31 178 ASN A O 1
ATOM 1440 N N . LYS A 1 179 ? -11.634 0.444 15.594 1.00 92.88 179 LYS A N 1
ATOM 1441 C CA . LYS A 1 179 ? -12.872 0.082 14.895 1.00 92.88 179 LYS A CA 1
ATOM 1442 C C . LYS A 1 179 ? -13.086 1.037 13.726 1.00 92.88 179 LYS A C 1
ATOM 1444 O O . LYS A 1 179 ? -12.441 2.084 13.686 1.00 92.88 179 LYS A O 1
ATOM 1449 N N . ASN A 1 180 ? -13.997 0.704 12.819 1.00 91.12 180 ASN A N 1
ATOM 1450 C CA . ASN A 1 180 ? -14.332 1.567 11.695 1.00 91.12 180 ASN A CA 1
ATOM 1451 C C . ASN A 1 180 ? -14.942 2.901 12.183 1.00 91.12 180 ASN A C 1
ATOM 1453 O O . ASN A 1 180 ? -16.023 2.888 12.779 1.00 91.12 180 ASN A O 1
ATOM 1457 N N . PRO A 1 181 ? -14.288 4.057 11.951 1.00 91.19 181 PRO A N 1
ATOM 1458 C CA . PRO A 1 181 ? -14.804 5.351 12.390 1.00 91.19 181 PRO A CA 1
ATOM 1459 C C . PRO A 1 181 ? -16.165 5.690 11.776 1.00 91.19 181 PRO A C 1
ATOM 1461 O O . PRO A 1 181 ? -16.990 6.298 12.450 1.00 91.19 181 PRO A O 1
ATOM 1464 N N . ALA A 1 182 ? -16.427 5.258 10.538 1.00 89.56 182 ALA A N 1
ATOM 1465 C CA . ALA A 1 182 ? -17.709 5.479 9.867 1.00 89.56 182 ALA A CA 1
ATOM 1466 C C . ALA A 1 182 ? -18.916 4.882 10.617 1.00 89.56 182 ALA A C 1
ATOM 1468 O O . ALA A 1 182 ? -20.012 5.410 10.488 1.00 89.56 182 ALA A O 1
ATOM 1469 N N . ASP A 1 183 ? -18.719 3.845 11.438 1.00 89.12 183 ASP A N 1
ATOM 1470 C CA . ASP A 1 183 ? -19.810 3.196 12.182 1.00 89.12 183 ASP A CA 1
ATOM 1471 C C . ASP A 1 183 ? -20.130 3.918 13.506 1.00 89.12 183 ASP A C 1
ATOM 1473 O O . ASP A 1 183 ? -21.116 3.612 14.169 1.00 89.12 183 ASP A O 1
ATOM 1477 N N . SER A 1 184 ? -19.259 4.828 13.959 1.00 86.31 184 SER A N 1
ATOM 1478 C CA . SER A 1 184 ? -19.377 5.523 15.256 1.00 86.31 184 SER A CA 1
ATOM 1479 C C . SER A 1 184 ? -19.468 7.047 15.139 1.00 86.31 184 SER A C 1
ATOM 1481 O O . SER A 1 184 ? -19.653 7.721 16.156 1.00 86.31 184 SER A O 1
ATOM 1483 N N . LEU A 1 185 ? -19.280 7.593 13.938 1.00 85.12 185 LEU A N 1
ATOM 1484 C CA . LEU A 1 185 ? -19.280 9.024 13.651 1.00 85.12 185 LEU A CA 1
ATOM 1485 C C . LEU A 1 185 ? -20.403 9.351 12.674 1.00 85.12 185 LEU A C 1
ATOM 1487 O O . LEU A 1 185 ? -20.539 8.673 11.659 1.00 85.12 185 LEU A O 1
ATOM 1491 N N . ASP A 1 186 ? -21.127 10.440 12.931 1.00 83.69 186 ASP A N 1
ATOM 1492 C CA . ASP A 1 186 ? -22.188 10.902 12.035 1.00 83.69 186 ASP A CA 1
ATOM 1493 C C . ASP A 1 186 ? -21.670 11.152 10.610 1.00 83.69 186 ASP A C 1
ATOM 1495 O O . ASP A 1 186 ? -20.510 11.532 10.391 1.00 83.69 186 ASP A O 1
ATOM 1499 N N . GLU A 1 187 ? -22.547 10.992 9.616 1.00 79.25 187 GLU A N 1
ATOM 1500 C CA . GLU A 1 187 ? -22.215 11.181 8.198 1.00 79.25 187 GLU A CA 1
ATOM 1501 C C . GLU A 1 187 ? -21.669 12.586 7.893 1.00 79.25 187 GLU A C 1
ATOM 1503 O O . GLU A 1 187 ? -20.765 12.716 7.068 1.00 79.25 187 GLU A O 1
ATOM 1508 N N . ASN A 1 188 ? -22.094 13.602 8.649 1.00 83.38 188 ASN A N 1
ATOM 1509 C CA . ASN A 1 188 ? -21.661 14.997 8.491 1.00 83.38 188 ASN A CA 1
ATOM 1510 C C . ASN A 1 188 ? -20.375 15.358 9.253 1.00 83.38 188 ASN A C 1
ATOM 1512 O O . ASN A 1 188 ? -19.920 16.498 9.198 1.00 83.38 188 ASN A O 1
ATOM 1516 N N . THR A 1 189 ? -19.765 14.406 9.960 1.00 83.75 189 THR A N 1
ATOM 1517 C CA . THR A 1 189 ? -18.514 14.641 10.689 1.00 83.75 189 THR A CA 1
ATOM 1518 C C . THR A 1 189 ? -17.315 14.442 9.766 1.00 83.75 189 THR A C 1
ATOM 1520 O O . THR A 1 189 ? -17.245 13.442 9.053 1.00 83.75 189 THR A O 1
ATOM 1523 N N . ALA A 1 190 ? -16.344 15.352 9.796 1.00 83.62 190 ALA A N 1
ATOM 1524 C CA . ALA A 1 190 ? -15.059 15.188 9.119 1.00 83.62 190 ALA A CA 1
ATOM 1525 C C . ALA A 1 190 ? -13.953 14.922 10.148 1.00 83.62 190 ALA A C 1
ATOM 1527 O O . ALA A 1 190 ? -13.980 15.465 11.252 1.00 83.62 190 ALA A O 1
ATOM 1528 N N . MET A 1 191 ? -12.985 14.075 9.794 1.00 86.50 191 MET A N 1
ATOM 1529 C CA . MET A 1 191 ? -11.797 13.847 10.615 1.00 86.50 191 MET A CA 1
ATOM 1530 C C . MET A 1 191 ? -10.607 14.557 9.987 1.00 86.50 191 MET A C 1
ATOM 1532 O O . MET A 1 191 ? -10.378 14.445 8.785 1.00 86.50 191 MET A O 1
ATOM 1536 N N . PHE A 1 192 ? -9.829 15.238 10.819 1.00 86.44 192 PHE A N 1
ATOM 1537 C CA . PHE A 1 192 ? -8.593 15.896 10.422 1.00 86.44 192 PHE A CA 1
ATOM 1538 C C . PHE A 1 192 ? -7.489 15.485 11.381 1.00 86.44 192 PHE A C 1
ATOM 1540 O O . PHE A 1 192 ? -7.724 15.310 12.578 1.00 86.44 192 PHE A O 1
ATOM 1547 N N . ILE A 1 193 ? -6.282 15.356 10.852 1.00 82.56 193 ILE A N 1
ATOM 1548 C CA . ILE A 1 193 ? -5.077 15.190 11.641 1.00 82.56 193 ILE A CA 1
ATOM 1549 C C . ILE A 1 193 ? -4.133 16.359 11.383 1.00 82.56 193 ILE A C 1
ATOM 1551 O O . ILE A 1 193 ? -3.963 16.812 10.249 1.00 82.56 193 ILE A O 1
ATOM 1555 N N . SER A 1 194 ? -3.519 16.835 12.461 1.00 86.12 194 SER A N 1
ATOM 1556 C CA . SER A 1 194 ? -2.518 17.894 12.439 1.00 86.12 194 SER A CA 1
ATOM 1557 C C . SER A 1 194 ? -1.186 17.320 12.892 1.00 86.12 194 SER A C 1
ATOM 1559 O O . SER A 1 194 ? -1.030 16.885 14.031 1.00 86.12 194 SER A O 1
ATOM 1561 N N . PHE A 1 195 ? -0.219 17.333 11.990 1.00 83.81 195 PHE A N 1
ATOM 1562 C CA . PHE A 1 195 ? 1.157 16.952 12.251 1.00 83.81 195 PHE A CA 1
ATOM 1563 C C . PHE A 1 195 ? 1.956 18.200 12.599 1.00 83.81 195 PHE A C 1
ATOM 1565 O O . PHE A 1 195 ? 2.005 19.132 11.799 1.00 83.81 195 PHE A O 1
ATOM 1572 N N . LYS A 1 196 ? 2.581 18.230 13.777 1.00 85.31 196 LYS A N 1
ATOM 1573 C CA . LYS A 1 196 ? 3.499 19.305 14.159 1.00 85.31 196 LYS A CA 1
ATOM 1574 C C . LYS A 1 196 ? 4.928 18.820 13.951 1.00 85.31 196 LYS A C 1
ATOM 1576 O O . LYS A 1 196 ? 5.335 17.871 14.610 1.00 85.31 196 LYS A O 1
ATOM 1581 N N . THR A 1 197 ? 5.662 19.450 13.041 1.00 82.56 197 THR A N 1
ATOM 1582 C CA . THR A 1 197 ? 7.081 19.139 12.832 1.00 82.56 197 THR A CA 1
ATOM 1583 C C . THR A 1 197 ? 7.936 19.727 13.954 1.00 82.56 197 THR A C 1
ATOM 1585 O O . THR A 1 197 ? 7.499 20.632 14.678 1.00 82.56 197 THR A O 1
ATOM 1588 N N . LYS A 1 198 ? 9.179 19.251 14.079 1.00 82.94 198 LYS A N 1
ATOM 1589 C CA . LYS A 1 198 ? 10.169 19.771 15.043 1.00 82.94 198 LYS A CA 1
ATOM 1590 C C . LYS A 1 198 ? 10.386 21.281 14.930 1.00 82.94 198 LYS A C 1
ATOM 1592 O O . LYS A 1 198 ? 10.520 21.951 15.949 1.00 82.94 198 LYS A O 1
ATOM 1597 N N . ASP A 1 199 ? 10.302 21.820 13.717 1.00 83.19 199 ASP A N 1
ATOM 1598 C CA . ASP A 1 199 ? 10.446 23.256 13.435 1.00 83.19 199 ASP A CA 1
ATOM 1599 C C . ASP A 1 199 ? 9.177 24.069 13.759 1.00 83.19 199 ASP A C 1
ATOM 1601 O O . ASP A 1 199 ? 9.093 25.264 13.483 1.00 83.19 199 ASP A O 1
ATOM 1605 N N . GLY A 1 200 ? 8.149 23.427 14.320 1.00 82.56 200 GLY A N 1
ATOM 1606 C CA . GLY A 1 200 ? 6.895 24.061 14.718 1.00 82.56 200 GLY A CA 1
ATOM 1607 C C . GLY A 1 200 ? 5.878 24.237 13.590 1.00 82.56 200 GLY A C 1
ATOM 1608 O O . GLY A 1 200 ? 4.785 24.745 13.849 1.00 82.56 200 GLY A O 1
ATOM 1609 N N . LYS A 1 201 ? 6.181 23.793 12.363 1.00 86.06 201 LYS A N 1
ATOM 1610 C CA . LYS A 1 201 ? 5.240 23.831 11.236 1.00 86.06 201 LYS A CA 1
ATOM 1611 C C . LYS A 1 201 ? 4.104 22.837 11.468 1.00 86.06 201 LYS A C 1
ATOM 1613 O O . LYS A 1 201 ? 4.336 21.701 11.872 1.00 86.06 201 LYS A O 1
ATOM 1618 N N . ILE A 1 202 ? 2.877 23.257 11.169 1.00 86.88 202 ILE A N 1
ATOM 1619 C CA . ILE A 1 202 ? 1.692 22.401 11.241 1.00 86.88 202 ILE A CA 1
ATOM 1620 C C . ILE A 1 202 ? 1.294 21.982 9.827 1.00 86.88 202 ILE A C 1
ATOM 1622 O O . ILE A 1 202 ? 1.115 22.823 8.946 1.00 86.88 202 ILE A O 1
ATOM 1626 N N . ILE A 1 203 ? 1.153 20.677 9.617 1.00 85.31 203 ILE A N 1
ATOM 1627 C CA . ILE A 1 203 ? 0.681 20.074 8.374 1.00 85.31 203 ILE A CA 1
ATOM 1628 C C . ILE A 1 203 ? -0.654 19.403 8.671 1.00 85.31 203 ILE A C 1
ATOM 1630 O O . ILE A 1 203 ? -0.722 18.455 9.451 1.00 85.31 203 ILE A O 1
ATOM 1634 N N . ASN A 1 204 ? -1.716 19.907 8.051 1.00 85.00 204 ASN A N 1
ATOM 1635 C CA . ASN A 1 204 ? -3.059 19.366 8.209 1.00 85.00 204 ASN A CA 1
ATOM 1636 C C . ASN A 1 204 ? -3.383 18.405 7.071 1.00 85.00 204 ASN A C 1
ATOM 1638 O O . ASN A 1 204 ? -3.053 18.666 5.913 1.00 85.00 204 ASN A O 1
ATOM 1642 N N . ALA A 1 205 ? -4.067 17.321 7.407 1.00 83.25 205 ALA A N 1
ATOM 1643 C CA . ALA A 1 205 ? -4.648 16.416 6.438 1.00 83.25 205 ALA A CA 1
ATOM 1644 C C . ALA A 1 205 ? -5.989 15.892 6.952 1.00 83.25 205 ALA A C 1
ATOM 1646 O O . ALA A 1 205 ? -6.088 15.369 8.055 1.00 83.25 205 ALA A O 1
ATOM 1647 N N . ASP A 1 206 ? -7.025 15.988 6.135 1.00 85.94 206 ASP A N 1
ATOM 1648 C CA . ASP A 1 206 ? -8.264 15.219 6.307 1.00 85.94 206 ASP A CA 1
ATOM 1649 C C . ASP A 1 206 ? -7.964 13.709 6.302 1.00 85.94 206 ASP A C 1
ATOM 1651 O O . ASP A 1 206 ? -7.021 13.251 5.654 1.00 85.94 206 ASP A O 1
ATOM 1655 N N . VAL A 1 207 ? -8.764 12.930 7.017 1.00 85.19 207 VAL A N 1
ATOM 1656 C CA . VAL A 1 207 ? -8.650 11.472 7.093 1.00 85.19 207 VAL A CA 1
ATOM 1657 C C . VAL A 1 207 ? -10.010 10.869 6.782 1.00 85.19 207 VAL A C 1
ATOM 1659 O O . VAL A 1 207 ? -11.022 11.272 7.358 1.00 85.19 207 VAL A O 1
ATOM 1662 N N . ASP A 1 208 ? -10.040 9.886 5.887 1.00 84.50 208 ASP A N 1
ATOM 1663 C CA . ASP A 1 208 ? -11.289 9.224 5.524 1.00 84.50 208 ASP A CA 1
ATOM 1664 C C . ASP A 1 208 ? -11.868 8.456 6.716 1.00 84.50 208 ASP A C 1
ATOM 1666 O O . ASP A 1 208 ? -11.172 7.683 7.380 1.00 84.50 208 ASP A O 1
ATOM 1670 N N . LYS A 1 209 ? -13.173 8.640 6.960 1.00 85.19 209 LYS A N 1
ATOM 1671 C CA . LYS A 1 209 ? -13.925 7.883 7.977 1.00 85.19 209 LYS A CA 1
ATOM 1672 C C . LYS A 1 209 ? -14.050 6.411 7.635 1.00 85.19 209 LYS A C 1
ATOM 1674 O O . LYS A 1 209 ? -14.073 5.573 8.532 1.00 85.19 209 LYS A O 1
ATOM 1679 N N . LYS A 1 210 ? -14.181 6.107 6.344 1.00 86.56 210 LYS A N 1
ATOM 1680 C CA . LYS A 1 210 ? -14.301 4.739 5.865 1.00 86.56 210 LYS A CA 1
ATOM 1681 C C . LYS A 1 210 ? -12.925 4.092 5.904 1.00 86.56 210 LYS A C 1
ATOM 1683 O O . LYS A 1 210 ? -12.013 4.512 5.198 1.00 86.56 210 LYS A O 1
ATOM 1688 N N . THR A 1 211 ? -12.801 3.068 6.734 1.00 89.94 211 THR A N 1
ATOM 1689 C CA . THR A 1 211 ? -11.592 2.249 6.823 1.00 89.94 211 THR A CA 1
ATOM 1690 C C . THR A 1 211 ? -11.774 0.938 6.068 1.00 89.94 211 THR A C 1
ATOM 1692 O O . THR A 1 211 ? -12.892 0.475 5.834 1.00 89.94 211 THR A O 1
ATOM 1695 N N . PHE A 1 212 ? -10.657 0.338 5.681 1.00 90.44 212 PHE A N 1
ATOM 1696 C CA . PHE A 1 212 ? -10.588 -0.975 5.061 1.00 90.44 212 PHE A CA 1
ATOM 1697 C C . PHE A 1 212 ? -10.216 -1.993 6.133 1.00 90.44 212 PHE A C 1
ATOM 1699 O O . PHE A 1 212 ? -9.220 -1.813 6.838 1.00 90.44 212 PHE A O 1
ATOM 1706 N N . GLN A 1 213 ? -11.014 -3.052 6.264 1.00 90.56 213 GLN A N 1
ATOM 1707 C CA . GLN A 1 213 ? -10.682 -4.157 7.153 1.00 90.56 213 GLN A CA 1
ATOM 1708 C C . GLN A 1 213 ? -9.721 -5.105 6.439 1.00 90.56 213 GLN A C 1
ATOM 1710 O O . GLN A 1 213 ? -10.081 -5.713 5.431 1.00 90.56 213 GLN A O 1
ATOM 1715 N N . ILE A 1 214 ? -8.505 -5.230 6.963 1.00 90.81 214 ILE A N 1
ATOM 1716 C CA . ILE A 1 214 ? -7.481 -6.139 6.447 1.00 90.81 214 ILE A CA 1
ATOM 1717 C C . ILE A 1 214 ? -6.981 -6.963 7.622 1.00 90.81 214 ILE A C 1
ATOM 1719 O O . ILE A 1 214 ? -6.405 -6.411 8.556 1.00 90.81 214 ILE A O 1
ATOM 1723 N N . ASP A 1 215 ? -7.238 -8.270 7.588 1.00 89.56 215 ASP A N 1
ATOM 1724 C CA . ASP A 1 215 ? -6.805 -9.208 8.630 1.00 89.56 215 ASP A CA 1
ATOM 1725 C C . ASP A 1 215 ? -7.202 -8.762 10.055 1.00 89.56 215 ASP A C 1
ATOM 1727 O O . ASP A 1 215 ? -6.397 -8.695 10.980 1.00 89.56 215 ASP A O 1
ATOM 1731 N N . GLY A 1 216 ? -8.460 -8.333 10.216 1.00 88.94 216 GLY A N 1
ATOM 1732 C CA . GLY A 1 216 ? -8.994 -7.841 11.493 1.00 88.94 216 GLY A CA 1
ATOM 1733 C C . GLY A 1 216 ? -8.550 -6.427 11.897 1.00 88.94 216 GLY A C 1
ATOM 1734 O O . GLY A 1 216 ? -9.017 -5.918 12.917 1.00 88.94 216 GLY A O 1
ATOM 1735 N N . ARG A 1 217 ? -7.703 -5.758 11.106 1.00 92.50 217 ARG A N 1
ATOM 1736 C CA . ARG A 1 217 ? -7.219 -4.392 11.361 1.00 92.50 217 ARG A CA 1
ATOM 1737 C C . ARG A 1 217 ? -7.990 -3.383 10.519 1.00 92.50 217 ARG A C 1
ATOM 1739 O O . ARG A 1 217 ? -8.218 -3.613 9.335 1.00 92.50 217 ARG A O 1
ATOM 1746 N N . TRP A 1 218 ? -8.367 -2.255 11.119 1.00 93.62 218 TRP A N 1
ATOM 1747 C CA . TRP A 1 218 ? -9.087 -1.173 10.441 1.00 93.62 218 TRP A CA 1
ATOM 1748 C C . TRP A 1 218 ? -8.104 -0.107 9.976 1.00 93.62 218 TRP A C 1
ATOM 1750 O O . TRP A 1 218 ? -7.602 0.668 10.790 1.00 93.62 218 TRP A O 1
ATOM 1760 N N . LEU A 1 219 ? -7.813 -0.083 8.677 1.00 93.75 219 LEU A N 1
ATOM 1761 C CA . LEU A 1 219 ? -6.777 0.766 8.099 1.00 93.75 219 LEU A CA 1
ATOM 1762 C C . LEU A 1 219 ? -7.378 1.860 7.211 1.00 93.75 219 LEU A C 1
ATOM 1764 O O . LEU A 1 219 ? -8.275 1.608 6.411 1.00 93.75 219 LEU A O 1
ATOM 1768 N N . SER A 1 220 ? -6.848 3.073 7.310 1.00 91.88 220 SER A N 1
ATOM 1769 C CA . SER A 1 220 ? -7.062 4.153 6.338 1.00 91.88 220 SER A CA 1
ATOM 1770 C C . SER A 1 220 ? -5.710 4.734 5.962 1.00 91.88 220 SER A C 1
ATOM 1772 O O . SER A 1 220 ? -4.782 4.692 6.765 1.00 91.88 220 SER A O 1
ATOM 1774 N N . GLY A 1 221 ? -5.561 5.265 4.757 1.00 90.38 221 GLY A N 1
ATOM 1775 C CA . GLY A 1 221 ? -4.284 5.806 4.322 1.00 90.38 221 GLY A CA 1
ATOM 1776 C C . GLY A 1 221 ? -4.457 6.974 3.378 1.00 90.38 221 GLY A C 1
ATOM 1777 O O . GLY A 1 221 ? -5.342 6.966 2.525 1.00 90.38 221 GLY A O 1
ATOM 1778 N N . ARG A 1 222 ? -3.590 7.976 3.532 1.00 88.75 222 ARG A N 1
ATOM 1779 C CA . ARG A 1 222 ? -3.632 9.200 2.736 1.00 88.75 222 ARG A CA 1
ATOM 1780 C C . ARG A 1 222 ? -2.243 9.663 2.336 1.00 88.75 222 ARG A C 1
ATOM 1782 O O . ARG A 1 222 ? -1.297 9.567 3.116 1.00 88.75 222 ARG A O 1
ATOM 1789 N N . ALA A 1 223 ? -2.138 10.193 1.122 1.00 88.12 223 ALA A N 1
ATOM 1790 C CA . ALA A 1 223 ? -0.951 10.913 0.687 1.00 88.12 223 ALA A CA 1
ATOM 1791 C C . ALA A 1 223 ? -0.931 12.309 1.327 1.00 88.12 223 ALA A C 1
ATOM 1793 O O . ALA A 1 223 ? -1.895 13.062 1.190 1.00 88.12 223 ALA A O 1
ATOM 1794 N N . ILE A 1 224 ? 0.163 12.656 2.003 1.00 85.31 224 ILE A N 1
ATOM 1795 C CA . ILE A 1 224 ? 0.366 13.957 2.642 1.00 85.31 224 ILE A CA 1
ATOM 1796 C C . ILE A 1 224 ? 1.674 14.553 2.128 1.00 85.31 224 ILE A C 1
ATOM 1798 O O . ILE A 1 224 ? 2.738 13.941 2.224 1.00 85.31 224 ILE A O 1
ATOM 1802 N N . ASN A 1 225 ? 1.599 15.759 1.572 1.00 77.44 225 ASN A N 1
ATOM 1803 C CA . ASN A 1 225 ? 2.768 16.447 1.036 1.00 77.44 225 ASN A CA 1
ATOM 1804 C C . ASN A 1 225 ? 3.588 17.086 2.165 1.00 77.44 225 ASN A C 1
ATOM 1806 O O . ASN A 1 225 ? 3.034 17.731 3.053 1.00 77.44 225 ASN A O 1
ATOM 1810 N N . GLY A 1 226 ? 4.915 16.962 2.088 1.00 67.62 226 GLY A N 1
ATOM 1811 C CA . GLY A 1 226 ? 5.837 17.668 2.982 1.00 67.62 226 GLY A CA 1
ATOM 1812 C C . GLY A 1 226 ? 6.008 17.061 4.376 1.00 67.62 226 GLY A C 1
ATOM 1813 O O . GLY A 1 226 ? 6.446 17.777 5.267 1.00 67.62 226 GLY A O 1
ATOM 1814 N N . ILE A 1 227 ? 5.665 15.782 4.567 1.00 69.31 227 ILE A N 1
ATOM 1815 C CA . ILE A 1 227 ? 5.992 15.028 5.785 1.00 69.31 227 ILE A CA 1
ATOM 1816 C C . ILE A 1 227 ? 7.208 14.131 5.527 1.00 69.31 227 ILE A C 1
ATOM 1818 O O . ILE A 1 227 ? 7.207 13.329 4.585 1.00 69.31 227 ILE A O 1
ATOM 1822 N N . ASP A 1 228 ? 8.205 14.224 6.406 1.00 68.31 228 ASP A N 1
ATOM 1823 C CA . ASP A 1 228 ? 9.252 13.222 6.596 1.00 68.31 228 ASP A CA 1
ATOM 1824 C C . ASP A 1 228 ? 9.103 12.595 7.991 1.00 68.31 228 ASP A C 1
ATOM 1826 O O . ASP A 1 228 ? 8.861 13.291 8.976 1.00 68.31 228 ASP A O 1
ATOM 1830 N N . SER A 1 229 ? 9.257 11.273 8.093 1.00 63.78 229 SER A N 1
ATOM 1831 C CA . SER A 1 229 ? 9.209 10.564 9.375 1.00 63.78 229 SER A CA 1
ATOM 1832 C C . SER A 1 229 ? 10.284 11.033 10.357 1.00 63.78 229 SER A C 1
ATOM 1834 O O . SER A 1 229 ? 10.109 10.873 11.558 1.00 63.78 229 SER A O 1
ATOM 1836 N N . ASN A 1 230 ? 11.390 11.601 9.865 1.00 64.38 230 ASN A N 1
ATOM 1837 C CA . ASN A 1 230 ? 12.467 12.121 10.712 1.00 64.38 230 ASN A CA 1
ATOM 1838 C C . ASN A 1 230 ? 12.176 13.523 11.282 1.00 64.38 230 ASN A C 1
ATOM 1840 O O . ASN A 1 230 ? 12.846 13.953 12.228 1.00 64.38 230 ASN A O 1
ATOM 1844 N N . GLU A 1 231 ? 11.203 14.234 10.709 1.00 61.91 231 GLU A N 1
ATOM 1845 C CA . GLU A 1 231 ? 10.833 15.614 11.063 1.00 61.91 231 GLU A CA 1
ATOM 1846 C C . GLU A 1 231 ? 9.650 15.695 12.038 1.00 61.91 231 GLU A C 1
ATOM 1848 O O . GLU A 1 231 ? 9.326 16.784 12.523 1.00 61.91 231 GLU A O 1
ATOM 1853 N N . LEU A 1 232 ? 9.030 14.548 12.324 1.00 59.66 232 LEU A N 1
ATOM 1854 C CA . LEU A 1 232 ? 7.974 14.362 13.316 1.00 59.66 232 LEU A CA 1
ATOM 1855 C C . LEU A 1 232 ? 8.521 14.081 14.719 1.00 59.66 232 LEU A C 1
ATOM 1857 O O . LEU A 1 232 ? 9.662 13.569 14.843 1.00 59.66 232 LEU A O 1
#

Foldseek 3Di:
DCVVCVPPPDDDLVVCVVVVVVVVVVLVVLVVVLVVDPDPVSVVVNVVVVVVVCVPVVLQVQLQVLQVVLVVLLVVLQVVQLVVCVVVVHQEGEGEDDQGFDGPDCHPDPPSCPDVVVCVVSVHHYHYDYHANDSCSQVVVHDWDADQDDDDQPKTFGTKDWDQRRPNPWIKIKTWIPDQQPVRDDPPDWDKDWDQFPVRDTFIDTWDSGFDQRPNITMHMDTGPPDDPVRD

Solvent-accessible surface area (backbone atoms only — not comparable to full-atom values): 13689 Å² total; per-residue (Å²): 121,75,73,76,50,76,81,47,99,70,79,64,73,75,68,51,56,63,58,50,54,55,48,52,52,52,49,50,53,52,51,52,53,38,76,73,43,92,43,74,70,41,49,53,53,48,52,52,52,49,50,53,50,49,67,52,48,52,61,39,48,53,39,44,52,50,30,53,55,49,42,53,49,41,44,54,54,44,51,52,49,43,52,50,24,55,74,69,68,45,75,55,29,78,35,71,42,80,46,78,62,86,52,90,58,94,61,76,64,76,82,80,74,87,41,73,65,55,22,60,72,71,73,41,44,66,45,74,41,80,46,57,94,43,68,64,40,54,74,74,78,47,85,66,49,79,65,63,44,73,76,57,85,94,35,31,39,45,28,34,40,71,46,59,45,76,98,57,84,43,23,34,41,36,39,33,31,80,50,54,45,51,84,65,43,63,91,90,62,82,48,71,46,75,47,60,32,81,88,67,50,75,48,76,43,76,49,73,47,70,47,47,78,52,93,91,39,26,36,36,52,46,78,43,88,93,64,55,79,86,45,90

pLDDT: mean 80.64, std 12.72, range [43.88, 95.0]

Organism: Salmonella enterica (NCBI:txid28901)

Radius of gyration: 23.76 Å; Cα contacts (8 Å, |Δi|>4): 299; chains: 1; bounding box: 55×49×62 Å

Secondary structure (DSSP, 8-state):
-GGGGTT-S---GGGHHHHHHHHHHHHHHHHHHHHH---HHHHHHHHHHHHHHHHHHHHHHHHHHHHHHHHHHHHHHHHHHHHHHHHTT-SEEEEEPP--PPPSS----------HHHHHHHTSEEEEEPPPSS-THHHHHS--EEEEEE-STT-EEEEEEEEEETTTTEEEEEEEESS-GGGTS-TT--EEEEEEPTTS-EEEEEE-SPPEEETTEEEEEEEETT--TTT-

Mean predicted aligned error: 10.2 Å

Sequence (232 aa):
ANVAFLASPAMPSRALNGALCFMILSISFVAHSAFTKFNKASIYLSVTTYAMAFLYFIPSYILYYSSIKSISKQTEIREEIIDRAKHNKQDQAIIPDYYFPPVLHAGPSLDTFNSEAMSRYYGIDLKITAPGFFDYSRAFNFKPLNINAKICNNVYIKSLWIYKQQMGIKTFVIFEFNKNPADSLDENTAMFISFKTKDGKIINADVDKKTFQIDGRWLSGRAINGIDSNEL

Nearest PDB structures (foldseek):
  2ok7-assembly1_B  TM=4.456E-01  e=4.953E+00  Plasmodium falciparum 3D7
  3jqq-assembly3_E  TM=4.543E-01  e=5.611E+00  Plasmodium falciparum
  2ok7-assembly1_A  TM=4.343E-01  e=4.653E+00  Plasmodium falciparum 3D7
  3evj-assembly1_L  TM=3.420E-01  e=1.826E+00  Homo sapiens
  4eb1-assembly2_L  TM=1.827E-01  e=4.634E-01  Homo sapiens